Protein AF-A0A3M7PMW6-F1 (afdb_monomer)

Nearest PDB structures (foldseek):
  3t7u-assembly1_A  TM=6.279E-01  e=1.276E-02  Homo sapiens
  5fg0-assembly2_B  TM=4.486E-01  e=5.174E-02  Saccharomyces cerevisiae S288C
  7vpw-assembly1_A  TM=4.959E-01  e=1.922E-01  Homo sapiens
  5ijn-assembly1_D  TM=3.684E-01  e=1.106E+00  Homo sapiens
  5a7d-assembly2_E  TM=2.522E-01  e=1.954E+00  Drosophila melanogaster

Mean predicted aligned error: 9.67 Å

Sequence (250 aa):
INDLWNQATRFLIFASDQSKDKEILFNVLICLLNNVCAFKSKQLETNIQKIVDNITKGSQCQNQKVLSLVSNVIQNMDSKEMIVDLFKKNFVENLIKNVKTKTAMNQSVKILALFTQNNSKNFRKMIIQIDKNLEFLYQIFKDVSQTPDQPNTGNKILNLKKLNEVAISNAVLCMSNCVESDDKLAERLLKTDIIMDLLYLTRDGYNIDLQKNCGILIAKLAKKDQRHLLRLRELNGVEILYAALKNTNI

Organism: Brachionus plicatilis (NCBI:txid10195)

pLDDT: mean 77.19, std 16.79, range [40.09, 97.75]

Radius of gyration: 20.09 Å; Cα contacts (8 Å, |Δi|>4): 256; chains: 1; bounding box: 38×36×61 Å

InterPro domains:
  IPR011989 Armadillo-like helical [G3DSA:1.25.10.10] (7-250)
  IPR016024 Armadillo-type fold [SSF48371] (19-249)
  IPR043195 Tetratricopeptide repeat protein 12 [PTHR46540] (4-245)

Solvent-accessible surface area (backbone atoms only — not comparable to full-atom values): 13647 Å² total; per-residue (Å²): 109,72,64,60,53,52,51,53,48,53,52,48,53,54,43,67,78,68,47,91,63,61,63,63,54,48,55,55,54,45,62,45,50,64,59,44,59,79,53,98,42,74,71,53,54,57,49,50,34,54,50,43,53,54,42,53,54,64,75,53,68,53,36,53,68,56,38,49,52,51,40,52,42,62,74,64,45,84,58,63,67,59,54,54,73,50,55,49,70,70,45,56,53,48,34,52,47,24,40,69,69,62,40,42,22,53,39,31,34,43,40,51,20,58,53,28,71,56,77,32,57,66,56,30,49,51,51,39,69,78,35,71,74,42,56,70,45,51,55,66,42,45,66,62,49,71,52,77,88,70,94,80,63,83,75,72,50,59,60,57,48,52,61,46,44,57,28,32,28,24,26,40,43,26,49,39,40,33,48,76,71,35,73,65,40,38,61,59,48,65,84,50,64,56,68,62,38,38,55,55,51,30,42,91,92,53,58,65,67,34,24,51,32,32,53,51,29,52,53,50,34,27,72,63,30,61,67,49,43,51,53,32,54,77,66,53,37,62,60,51,49,49,60,39,47,69,76,57,80,121

Secondary structure (DSSP, 8-state):
-HHHHHHHHHHHHHHHHH-S-HHHHHHHHHHHHHHHTTS--HHHHHHHHHHHHHHHSSGGGG-HHHHHHHHHHHHH-S-HHHHHHHS-HHHHHHHHHHHHTTSSHHHHHHHHHHHHHS--HHHHHHHHHH-TT-HHHHHHHHHHHTS---S--TTHHHHHHHHHHHHHHHHHHHHHHHHTT-HHHHHHGGGS-HHHHHHHHTSTTS-HHHHHHHHHHHHHHHHH-HHHHHHHHHTTHHHHHHHHHHTT--

Foldseek 3Di:
DVVVLVVLLVVLLVCLVPPPCNVVSLVSVLVSLLVCLVPPDPSNLVSLLSVLVSCLPDDNLLDLVSLVSVLVSLVNRPDLVSVDVSADLSSLVSLLVCLVVVRSVQSSLSSLLSNLVRPPLVSLVSNCVSPVQLVSLLVLQVVVLPDPDDPDDPDPVPVVCVSSQSSNLSSLSSLLSSLVNDLCNLVSCVVDPLLSSLLSCLDPPHDLSSNVSSVSSLVSSCVSDVVSVVSCVVVVVVVSNCVSVVVNPD

Structure (mmCIF, N/CA/C/O backbone):
data_AF-A0A3M7PMW6-F1
#
_entry.id   AF-A0A3M7PMW6-F1
#
loop_
_atom_site.group_PDB
_atom_site.id
_atom_site.type_symbol
_atom_site.label_atom_id
_atom_site.label_alt_id
_atom_site.label_comp_id
_atom_site.label_asym_id
_atom_site.label_entity_id
_atom_site.label_seq_id
_atom_site.pdbx_PDB_ins_code
_atom_site.Cartn_x
_atom_site.Cartn_y
_atom_site.Cartn_z
_atom_site.occupancy
_atom_site.B_iso_or_equiv
_atom_site.auth_seq_id
_atom_site.auth_comp_id
_atom_site.auth_asym_id
_atom_site.auth_atom_id
_atom_site.pdbx_PDB_model_num
ATOM 1 N N . ILE A 1 1 ? -3.376 -2.752 39.482 1.00 55.62 1 ILE A N 1
ATOM 2 C CA . ILE A 1 1 ? -2.917 -2.342 38.126 1.00 55.62 1 ILE A CA 1
ATOM 3 C C . ILE A 1 1 ? -4.111 -2.084 37.205 1.00 55.62 1 ILE A C 1
ATOM 5 O O . ILE A 1 1 ? -4.296 -0.933 36.842 1.00 55.62 1 ILE A O 1
ATOM 9 N N . ASN A 1 2 ? -4.973 -3.067 36.904 1.00 52.75 2 ASN A N 1
ATOM 10 C CA . ASN A 1 2 ? -6.151 -2.865 36.033 1.00 52.75 2 ASN A CA 1
ATOM 11 C C . ASN A 1 2 ? -7.073 -1.696 36.444 1.00 52.75 2 ASN A C 1
ATOM 13 O O . ASN A 1 2 ? -7.542 -0.970 35.574 1.00 52.75 2 ASN A O 1
ATOM 17 N N . ASP A 1 3 ? -7.279 -1.448 37.740 1.00 56.34 3 ASP A N 1
ATOM 18 C CA . ASP A 1 3 ? -8.117 -0.325 38.193 1.00 56.34 3 ASP A CA 1
ATOM 19 C C . ASP A 1 3 ? -7.496 1.056 37.966 1.00 56.34 3 ASP A C 1
ATOM 21 O O . ASP A 1 3 ? -8.199 1.978 37.561 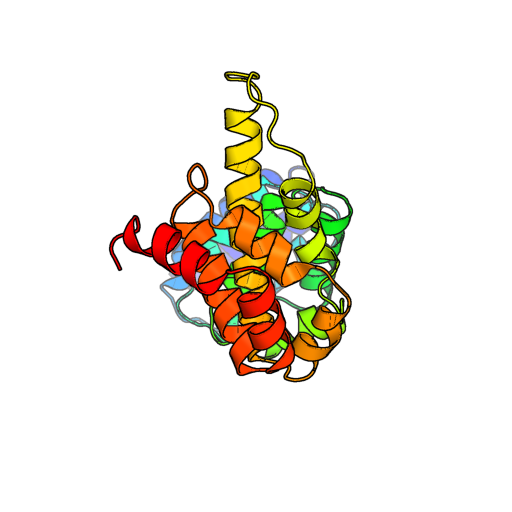1.00 56.34 3 ASP A O 1
ATOM 25 N N . LEU A 1 4 ? -6.178 1.191 38.133 1.00 55.84 4 LEU A N 1
ATOM 26 C CA . LEU A 1 4 ? -5.441 2.419 37.804 1.00 55.84 4 LEU A CA 1
ATOM 27 C C . LEU A 1 4 ? -5.529 2.721 36.303 1.00 55.84 4 LEU A C 1
ATOM 29 O O . LEU A 1 4 ? -5.781 3.856 35.909 1.00 55.84 4 LEU A O 1
ATOM 33 N N . TRP A 1 5 ? -5.415 1.687 35.466 1.00 56.84 5 TRP A N 1
ATOM 34 C CA . TRP A 1 5 ? -5.603 1.792 34.017 1.00 56.84 5 TRP A CA 1
ATOM 35 C C . TRP A 1 5 ? -7.035 2.179 33.640 1.00 56.84 5 TRP A C 1
ATOM 37 O O . TRP A 1 5 ? -7.247 3.047 32.791 1.00 56.84 5 TRP A O 1
ATOM 47 N N . ASN A 1 6 ? -8.033 1.595 34.303 1.00 57.03 6 ASN A N 1
ATOM 48 C CA . ASN A 1 6 ? -9.436 1.937 34.088 1.00 57.03 6 ASN A CA 1
ATOM 49 C C . ASN A 1 6 ? -9.750 3.382 34.498 1.00 57.03 6 ASN A C 1
ATOM 51 O O . ASN A 1 6 ? -10.467 4.075 33.774 1.00 57.03 6 ASN A O 1
ATOM 55 N N . GLN A 1 7 ? -9.199 3.856 35.617 1.00 59.41 7 GLN A N 1
ATOM 56 C CA . GLN A 1 7 ? -9.358 5.240 36.070 1.00 59.41 7 GLN A CA 1
ATOM 57 C C . GLN A 1 7 ? -8.656 6.227 35.134 1.00 59.41 7 GLN A C 1
ATOM 59 O O . GLN A 1 7 ? -9.283 7.195 34.704 1.00 59.41 7 GLN A O 1
ATOM 64 N N . ALA A 1 8 ? -7.413 5.940 34.732 1.00 58.31 8 ALA A N 1
ATOM 65 C CA . ALA A 1 8 ? -6.679 6.748 33.761 1.00 58.31 8 ALA A CA 1
ATOM 66 C C . ALA A 1 8 ? -7.426 6.834 32.422 1.00 58.31 8 ALA A C 1
ATOM 68 O O . ALA A 1 8 ? -7.563 7.911 31.848 1.00 58.31 8 ALA A O 1
ATOM 69 N N . THR A 1 9 ? -8.001 5.722 31.954 1.00 56.41 9 THR A N 1
ATOM 70 C CA . THR A 1 9 ? -8.755 5.741 30.697 1.00 56.41 9 THR A CA 1
ATOM 71 C C . THR A 1 9 ? -10.071 6.515 30.813 1.00 56.41 9 THR A C 1
ATOM 73 O O . THR A 1 9 ? -10.415 7.278 29.913 1.00 56.41 9 THR A O 1
ATOM 76 N N . ARG A 1 10 ? -10.817 6.365 31.917 1.00 60.94 10 ARG A N 1
ATOM 77 C CA . ARG A 1 10 ? -12.048 7.145 32.149 1.00 60.94 10 ARG A CA 1
ATOM 78 C C . ARG A 1 10 ? -11.758 8.643 32.212 1.00 60.94 10 ARG A C 1
ATOM 80 O O . ARG A 1 10 ? -12.496 9.419 31.612 1.00 60.94 10 ARG A O 1
ATOM 87 N N . PHE A 1 11 ? -10.667 9.024 32.875 1.00 61.62 11 PHE A N 1
ATOM 88 C CA . PHE A 1 11 ? -10.199 10.405 32.921 1.00 61.62 11 PHE A CA 1
ATOM 89 C C . PHE A 1 11 ? -9.861 10.938 31.524 1.00 61.62 11 PHE A C 1
ATOM 91 O O . PHE A 1 11 ? -10.241 12.053 31.190 1.00 61.62 11 PHE A O 1
ATOM 98 N N . LEU A 1 12 ? -9.225 10.130 30.673 1.00 58.12 12 LEU A N 1
ATOM 99 C CA . LEU A 1 12 ? -8.894 10.529 29.304 1.00 58.12 12 LEU A CA 1
ATOM 100 C C . LEU A 1 12 ? -10.095 10.620 28.374 1.00 58.12 12 LEU A C 1
ATOM 102 O O . LEU A 1 12 ? -10.124 11.518 27.544 1.00 58.12 12 LEU A O 1
ATOM 106 N N . ILE A 1 13 ? -11.083 9.731 28.502 1.00 57.62 13 ILE A N 1
ATOM 107 C CA . ILE A 1 13 ? -12.339 9.841 27.745 1.00 57.62 13 ILE A CA 1
ATOM 108 C C . ILE A 1 13 ? -13.031 11.152 28.126 1.00 57.62 13 ILE A C 1
ATOM 110 O O . ILE A 1 13 ? -13.313 11.972 27.255 1.00 57.62 13 ILE A O 1
ATOM 114 N N . PHE A 1 14 ? -13.191 11.390 29.430 1.00 59.59 14 PHE A N 1
ATOM 115 C CA . PHE A 1 14 ? -13.771 12.623 29.954 1.00 59.59 14 PHE A CA 1
ATOM 116 C C . PHE A 1 14 ? -13.010 13.867 29.478 1.00 59.59 14 PHE A C 1
ATOM 118 O O . PHE A 1 14 ? -13.605 14.813 28.971 1.00 59.59 14 PHE A O 1
ATOM 125 N N . ALA A 1 15 ? -11.683 13.853 29.567 1.00 57.50 15 ALA A N 1
ATOM 126 C CA . ALA A 1 15 ? -10.869 14.969 29.122 1.00 57.50 15 ALA A CA 1
ATOM 127 C C . ALA A 1 15 ? -10.871 15.113 27.585 1.00 57.50 15 ALA A C 1
ATOM 129 O O . ALA A 1 15 ? -10.832 16.239 27.100 1.00 57.50 15 ALA A O 1
ATOM 130 N N . SER A 1 16 ? -11.010 14.034 26.802 1.00 54.00 16 SER A N 1
ATOM 131 C CA . SER A 1 16 ? -11.149 14.105 25.335 1.00 54.00 16 SER A CA 1
ATOM 132 C C . SER A 1 16 ? -12.444 14.784 24.891 1.00 54.00 16 SER A C 1
ATOM 134 O O . SER A 1 16 ? -12.442 15.482 23.876 1.00 54.00 16 SER A O 1
ATOM 136 N N . ASP A 1 17 ? -13.506 14.637 25.685 1.00 57.66 17 ASP A N 1
ATOM 137 C CA . ASP A 1 17 ? -14.804 15.264 25.437 1.00 57.66 17 ASP A CA 1
ATOM 138 C C . ASP A 1 17 ? -14.839 16.737 25.896 1.00 57.66 17 ASP A C 1
ATOM 140 O O . ASP A 1 17 ? -15.610 17.527 25.356 1.00 57.66 17 ASP A O 1
ATOM 144 N N . GLN A 1 18 ? -13.996 17.129 26.865 1.00 57.72 18 GLN A N 1
ATOM 145 C CA . GLN A 1 18 ? -14.049 18.443 27.535 1.00 57.72 18 GLN A CA 1
ATOM 146 C C . GLN A 1 18 ? -12.878 19.393 27.209 1.00 57.72 18 GLN A C 1
ATOM 148 O O . GLN A 1 18 ? -12.993 20.608 27.376 1.00 57.72 18 GLN A O 1
ATOM 153 N N . SER A 1 19 ? -11.727 18.880 26.768 1.00 52.94 19 SER A N 1
ATOM 154 C CA . SER A 1 19 ? -10.505 19.680 26.612 1.00 52.94 19 SER A CA 1
ATOM 155 C C . SER A 1 19 ? -10.436 20.423 25.277 1.00 52.94 19 SER A C 1
ATOM 157 O O . SER A 1 19 ? -10.633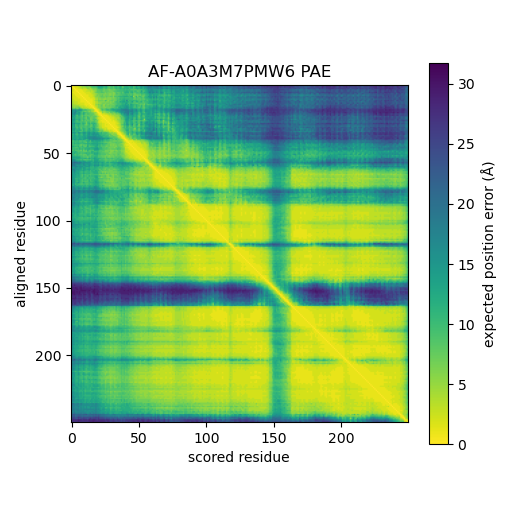 19.849 24.201 1.00 52.94 19 SER A O 1
ATOM 159 N N . LYS A 1 20 ? -10.036 21.701 25.340 1.00 53.94 20 LYS A N 1
ATOM 160 C CA . LYS A 1 20 ? -9.590 22.476 24.169 1.00 53.94 20 LYS A CA 1
ATOM 161 C C . LYS A 1 20 ? -8.205 22.037 23.679 1.00 53.94 20 LYS A C 1
ATOM 163 O O . LYS A 1 20 ? -7.904 22.193 22.498 1.00 53.94 20 LYS A O 1
ATOM 168 N N . ASP A 1 21 ? -7.400 21.449 24.562 1.00 56.62 21 ASP A N 1
ATOM 169 C CA . ASP A 1 21 ? -6.007 21.080 24.325 1.00 56.62 21 ASP A CA 1
ATOM 170 C C . ASP A 1 21 ? -5.883 19.568 24.074 1.00 56.62 21 ASP A C 1
ATOM 172 O O . ASP A 1 21 ? -5.567 18.750 24.946 1.00 56.62 21 ASP A O 1
ATOM 176 N N . LYS A 1 22 ? -6.256 19.175 22.853 1.00 59.72 22 LYS A N 1
ATOM 177 C CA . LYS A 1 22 ? -6.380 17.768 22.433 1.00 59.72 22 LYS A CA 1
ATOM 178 C C . LYS A 1 22 ? -5.029 17.051 22.305 1.00 59.72 22 LYS A C 1
ATOM 180 O O . LYS A 1 22 ? -5.001 15.824 22.283 1.00 59.72 22 LYS A O 1
ATOM 185 N N . GLU A 1 23 ? -3.919 17.791 22.265 1.00 57.16 23 GLU A N 1
ATOM 186 C CA . GLU A 1 23 ? -2.554 17.264 22.115 1.00 57.16 23 GLU A CA 1
ATOM 187 C C . GLU A 1 23 ? -2.017 16.617 23.406 1.00 57.16 23 GLU A C 1
ATOM 189 O O . GLU A 1 23 ? -1.417 15.543 23.360 1.00 57.16 23 GLU A O 1
ATOM 194 N N . ILE A 1 24 ? -2.296 17.209 24.574 1.00 57.25 24 ILE A N 1
ATOM 195 C CA . ILE A 1 24 ? -1.875 16.673 25.884 1.00 57.25 24 ILE A CA 1
ATOM 196 C C . ILE A 1 24 ? -2.574 15.343 26.167 1.00 57.25 24 ILE A C 1
ATOM 198 O O . ILE A 1 24 ? -1.945 14.361 26.565 1.00 57.25 24 ILE A O 1
ATOM 202 N N . LEU A 1 25 ? -3.875 15.295 25.886 1.00 54.47 25 LEU A N 1
ATOM 203 C CA . LEU A 1 25 ? -4.677 14.080 25.967 1.00 54.47 25 LEU A CA 1
ATOM 204 C C . LEU A 1 25 ? -4.119 12.977 25.091 1.00 54.47 25 LEU A C 1
ATOM 206 O O . LEU A 1 25 ? -4.002 11.848 25.550 1.00 54.47 25 LEU A O 1
ATOM 210 N N . PHE A 1 26 ? -3.699 13.327 23.880 1.00 56.75 26 PHE A N 1
ATOM 211 C CA . PHE A 1 26 ? -3.067 12.416 22.940 1.00 56.75 26 PHE A CA 1
ATOM 212 C C . PHE A 1 26 ? -1.786 11.779 23.478 1.00 56.75 26 PHE A C 1
ATOM 214 O O . PHE A 1 26 ? -1.604 10.566 23.387 1.00 56.75 26 PHE A O 1
ATOM 221 N N . ASN A 1 27 ? -0.907 12.575 24.080 1.00 58.31 27 ASN A N 1
ATOM 222 C CA . ASN A 1 27 ? 0.362 12.071 24.600 1.00 58.31 27 ASN A CA 1
ATOM 223 C C . ASN A 1 27 ? 0.153 11.100 25.771 1.00 58.31 27 ASN A C 1
ATOM 225 O O . ASN A 1 27 ? 0.767 10.033 25.808 1.00 58.31 27 ASN A O 1
ATOM 229 N N . VAL A 1 28 ? -0.765 11.418 26.689 1.00 58.12 28 VAL A N 1
ATOM 230 C CA . VAL A 1 28 ? -1.062 10.554 27.845 1.00 58.12 28 VAL A CA 1
ATOM 231 C C . VAL A 1 28 ? -1.719 9.247 27.395 1.00 58.12 28 VAL A C 1
ATOM 233 O O . VAL A 1 28 ? -1.322 8.167 27.821 1.00 58.12 28 VAL A O 1
ATOM 236 N N . LEU A 1 29 ? -2.664 9.326 26.465 1.00 58.28 29 LEU A N 1
ATOM 237 C CA . LEU A 1 29 ? -3.339 8.191 25.846 1.00 58.28 29 LEU A CA 1
ATOM 238 C C . LEU A 1 29 ? -2.398 7.196 25.160 1.00 58.28 29 LEU A C 1
ATOM 240 O O . LEU A 1 29 ? -2.614 5.990 25.220 1.00 58.28 29 LEU A O 1
ATOM 244 N N . ILE A 1 30 ? -1.355 7.696 24.499 1.00 55.28 30 ILE A N 1
ATOM 245 C CA . ILE A 1 30 ? -0.375 6.860 23.806 1.00 55.28 30 ILE A CA 1
ATOM 246 C C . ILE A 1 30 ? 0.652 6.260 24.759 1.00 55.28 30 ILE A C 1
ATOM 248 O O . ILE A 1 30 ? 1.002 5.091 24.596 1.00 55.28 30 ILE A O 1
ATOM 252 N N . CYS A 1 31 ? 1.073 6.989 25.797 1.00 59.12 31 CYS A N 1
ATOM 253 C CA . CYS A 1 31 ? 1.822 6.387 26.904 1.00 59.12 31 CYS A CA 1
ATOM 254 C C . CYS A 1 31 ? 1.035 5.239 27.535 1.00 59.12 31 CYS A C 1
ATOM 256 O O . CYS A 1 31 ? 1.608 4.220 27.922 1.00 59.12 31 CYS A O 1
ATOM 258 N N . LEU A 1 32 ? -0.288 5.385 27.596 1.00 58.16 32 LEU A N 1
ATOM 259 C CA . LEU A 1 32 ? -1.151 4.309 28.020 1.00 58.16 32 LEU A CA 1
ATOM 260 C C . LEU A 1 32 ? -1.157 3.162 26.988 1.00 58.16 32 LEU A C 1
ATOM 262 O O . LEU A 1 32 ? -0.777 2.050 27.334 1.00 58.16 32 LEU A O 1
ATOM 266 N N . LEU A 1 33 ? -1.459 3.421 25.713 1.00 54.84 33 LEU A N 1
ATOM 267 C CA . LEU A 1 33 ? -1.501 2.405 24.644 1.00 54.84 33 LEU A CA 1
ATOM 268 C C . LEU A 1 33 ? -0.210 1.578 24.491 1.00 54.84 33 LEU A C 1
ATOM 270 O O . LEU A 1 33 ? -0.292 0.364 24.308 1.00 54.84 33 LEU A O 1
ATOM 274 N N . ASN A 1 34 ? 0.968 2.198 24.619 1.00 54.28 34 ASN A N 1
ATOM 275 C CA . ASN A 1 34 ? 2.258 1.498 24.561 1.00 54.28 34 ASN A CA 1
ATOM 276 C C . ASN A 1 34 ? 2.453 0.504 25.719 1.00 54.28 34 ASN A C 1
ATOM 278 O O . ASN A 1 34 ? 3.068 -0.539 25.536 1.00 54.28 34 ASN A O 1
ATOM 282 N N . ASN A 1 35 ? 1.909 0.802 26.898 1.00 55.16 35 ASN A N 1
ATOM 283 C CA . ASN A 1 35 ? 2.011 -0.056 28.084 1.00 55.16 35 ASN A CA 1
ATOM 284 C C . ASN A 1 35 ? 0.878 -1.094 28.161 1.00 55.16 35 ASN A C 1
ATOM 286 O O . ASN A 1 35 ? 1.029 -2.155 28.759 1.00 55.16 35 ASN A O 1
ATOM 290 N N . VAL A 1 36 ? -0.257 -0.801 27.528 1.00 52.00 36 VAL A N 1
ATOM 291 C CA . VAL A 1 36 ? -1.429 -1.674 27.421 1.00 52.00 36 VAL A CA 1
ATOM 292 C C . VAL A 1 36 ? -1.182 -2.895 26.538 1.00 52.00 36 VAL A C 1
ATOM 294 O O . VAL A 1 36 ? -1.725 -3.956 26.830 1.00 52.00 36 VAL A O 1
ATOM 297 N N . CYS A 1 37 ? -0.349 -2.784 25.499 1.00 50.66 37 CYS A N 1
ATOM 298 C CA . CYS A 1 37 ? -0.048 -3.910 24.603 1.00 50.66 37 CYS A CA 1
ATOM 299 C C . CYS A 1 37 ? 0.559 -5.118 25.347 1.00 50.66 37 CYS A C 1
ATOM 301 O O . CYS A 1 37 ? 0.391 -6.249 24.905 1.00 50.66 37 CYS A O 1
ATOM 303 N N . ALA A 1 38 ? 1.158 -4.900 26.524 1.00 52.34 38 ALA A N 1
ATOM 304 C CA . ALA A 1 38 ? 1.657 -5.961 27.395 1.00 52.34 38 ALA A CA 1
ATOM 305 C C . ALA A 1 38 ? 0.556 -6.702 28.192 1.00 52.34 38 ALA A C 1
ATOM 307 O O . ALA A 1 38 ? 0.798 -7.797 28.699 1.00 52.34 38 ALA A O 1
ATOM 308 N N . PHE A 1 39 ? -0.656 -6.144 28.317 1.00 52.88 39 PHE A N 1
ATOM 309 C CA . PHE A 1 39 ? -1.718 -6.656 29.191 1.00 52.88 39 PHE A CA 1
ATOM 310 C C . PHE A 1 39 ? -3.012 -6.936 28.405 1.00 52.88 39 PHE A C 1
ATOM 312 O O . PHE A 1 39 ? -3.827 -6.048 28.163 1.00 52.88 39 PHE A O 1
ATOM 319 N N . LYS A 1 40 ? -3.237 -8.205 28.039 1.00 55.66 40 LYS A N 1
ATOM 320 C CA . LYS A 1 40 ? -4.453 -8.697 27.357 1.00 55.66 40 LYS A CA 1
ATOM 321 C C . LYS A 1 40 ? -5.712 -8.547 28.236 1.00 55.66 40 LYS A C 1
ATOM 323 O O . LYS A 1 40 ? -6.092 -9.480 28.940 1.00 55.66 40 LYS A O 1
ATOM 328 N N . SER A 1 41 ? -6.364 -7.382 28.221 1.00 62.25 41 SER A N 1
ATOM 329 C CA . SER A 1 41 ? -7.568 -7.088 29.021 1.00 62.25 41 SER A CA 1
ATOM 330 C C . SER A 1 41 ? -8.714 -6.547 28.163 1.00 62.25 41 SER A C 1
ATOM 332 O O . SER A 1 41 ? -8.615 -5.460 27.610 1.00 62.25 41 SER A O 1
ATOM 334 N N . LYS A 1 42 ? -9.859 -7.242 28.129 1.00 63.41 42 LYS A N 1
ATOM 335 C CA . LYS A 1 42 ? -11.048 -6.876 27.324 1.00 63.41 42 LYS A CA 1
ATOM 336 C C . LYS A 1 42 ? -11.628 -5.487 27.644 1.00 63.41 42 LYS A C 1
ATOM 338 O O . LYS A 1 42 ? -12.120 -4.769 26.770 1.00 63.41 42 LYS A O 1
ATOM 343 N N . GLN A 1 43 ? -11.549 -5.076 28.911 1.00 61.94 43 GLN A N 1
ATOM 344 C CA . GLN A 1 43 ? -11.960 -3.738 29.352 1.00 61.94 43 GLN A CA 1
ATOM 345 C C . GLN A 1 43 ? -11.073 -2.649 28.731 1.00 61.94 43 GLN A C 1
ATOM 347 O O . GLN A 1 43 ? -11.543 -1.566 28.385 1.00 61.94 43 GLN A O 1
ATOM 352 N N . LEU A 1 44 ? -9.790 -2.962 28.576 1.00 60.41 44 LEU A N 1
ATOM 353 C CA . LEU A 1 44 ? -8.776 -2.093 28.010 1.00 60.41 44 LEU A CA 1
ATOM 354 C C . LEU A 1 44 ? -8.975 -1.952 26.498 1.00 60.41 44 LEU A C 1
ATOM 356 O O . LEU A 1 44 ? -8.961 -0.836 26.002 1.00 60.41 44 LEU A O 1
ATOM 360 N N . GLU A 1 45 ? -9.304 -3.035 25.790 1.00 63.56 45 GLU A N 1
ATOM 361 C CA . GLU A 1 45 ? -9.684 -2.992 24.366 1.00 63.56 45 GLU A CA 1
ATOM 362 C C . GLU A 1 45 ? -10.886 -2.066 24.128 1.00 63.56 45 GLU A C 1
ATOM 364 O O . GLU A 1 45 ? -10.849 -1.188 23.270 1.00 63.56 45 GLU A O 1
ATOM 369 N N . THR A 1 46 ? -11.931 -2.196 24.953 1.00 66.19 46 THR A N 1
ATOM 370 C CA . THR A 1 46 ? -13.146 -1.360 24.871 1.00 66.19 46 THR A CA 1
ATOM 371 C C . THR A 1 46 ? -12.830 0.123 25.087 1.00 66.19 46 THR A C 1
ATOM 373 O O . THR A 1 46 ? -13.395 1.015 24.453 1.00 66.19 46 THR A O 1
ATOM 376 N N . ASN A 1 47 ? -11.913 0.391 26.006 1.00 62.44 47 ASN A N 1
ATOM 377 C CA . ASN A 1 47 ? -11.429 1.719 26.330 1.00 62.44 47 ASN A CA 1
ATOM 378 C C . ASN A 1 47 ? -10.617 2.318 25.166 1.00 62.44 47 ASN A C 1
ATOM 380 O O . ASN A 1 47 ? -10.908 3.435 24.737 1.00 62.44 47 ASN A O 1
ATOM 384 N N . ILE A 1 48 ? -9.685 1.549 24.593 1.00 64.88 48 ILE A N 1
ATOM 385 C CA . ILE A 1 48 ? -8.932 1.917 23.384 1.00 64.88 48 ILE A CA 1
ATOM 386 C C . ILE A 1 48 ? -9.878 2.177 22.210 1.00 64.88 48 ILE A C 1
ATOM 388 O O . ILE A 1 48 ? -9.678 3.136 21.474 1.00 64.88 48 ILE A O 1
ATOM 392 N N . GLN A 1 49 ? -10.941 1.387 22.052 1.00 69.19 49 GLN A N 1
ATOM 393 C CA . GLN A 1 49 ? -11.917 1.595 20.984 1.00 69.19 49 GLN A CA 1
ATOM 394 C C . GLN A 1 49 ? -12.599 2.959 21.082 1.00 69.19 49 GLN A C 1
ATOM 396 O O . GLN A 1 49 ? -12.710 3.651 20.078 1.00 69.19 49 GLN A O 1
ATOM 401 N N . LYS A 1 50 ? -13.050 3.369 22.275 1.00 68.81 50 LYS A N 1
ATOM 402 C CA . LYS A 1 50 ? -13.693 4.685 22.476 1.00 68.81 50 LYS A CA 1
ATOM 403 C C . LYS A 1 50 ? -12.749 5.828 22.143 1.00 68.81 50 LYS A C 1
ATOM 405 O O . LYS A 1 50 ? -13.133 6.830 21.550 1.00 68.81 50 LYS A O 1
ATOM 410 N N . ILE A 1 51 ? -11.497 5.635 22.515 1.00 65.94 51 ILE A N 1
ATOM 411 C CA . ILE A 1 51 ? -10.409 6.552 22.257 1.00 65.94 51 ILE A CA 1
ATOM 412 C C . ILE A 1 51 ? -10.141 6.671 20.752 1.00 65.94 51 ILE A C 1
ATOM 414 O O . ILE A 1 51 ? -10.139 7.776 20.218 1.00 65.94 51 ILE A O 1
ATOM 418 N N . VAL A 1 52 ? -9.967 5.544 20.058 1.00 68.56 52 VAL A N 1
ATOM 419 C CA . VAL A 1 52 ? -9.802 5.506 18.602 1.00 68.56 52 VAL A CA 1
ATOM 420 C C . VAL A 1 52 ? -11.030 6.127 17.941 1.00 68.56 52 VAL A C 1
ATOM 422 O O . VAL A 1 52 ? -10.889 7.008 17.102 1.00 68.56 52 VAL A O 1
ATOM 425 N N . ASP A 1 53 ? -12.244 5.790 18.369 1.00 71.62 53 ASP A N 1
ATOM 426 C CA . ASP A 1 53 ? -13.475 6.397 17.858 1.00 71.62 53 ASP A CA 1
ATOM 427 C C . ASP A 1 53 ? -13.471 7.934 18.032 1.00 71.62 53 ASP A C 1
ATOM 429 O O . ASP A 1 53 ? -13.867 8.644 17.111 1.00 71.62 53 ASP A O 1
ATOM 433 N N . ASN A 1 54 ? -12.966 8.471 19.147 1.00 67.44 54 ASN A N 1
ATOM 434 C CA . ASN A 1 54 ? -12.836 9.920 19.363 1.00 67.44 54 ASN A CA 1
ATOM 435 C C . ASN A 1 54 ? -11.734 10.565 18.504 1.00 67.44 54 ASN A C 1
ATOM 437 O O . ASN A 1 54 ? -11.912 11.677 18.015 1.00 67.44 54 ASN A O 1
ATOM 441 N N . ILE A 1 55 ? -10.618 9.870 18.269 1.00 64.06 55 ILE A N 1
ATOM 442 C CA . ILE A 1 55 ? -9.525 10.334 17.394 1.00 64.06 55 ILE A CA 1
ATOM 443 C C . ILE A 1 55 ? -9.967 10.374 15.931 1.00 64.06 55 ILE A C 1
ATOM 445 O O . ILE A 1 55 ? -9.624 11.281 15.170 1.00 64.06 55 ILE A O 1
ATOM 449 N N . THR A 1 56 ? -10.700 9.343 15.527 1.00 62.91 56 THR A N 1
ATOM 450 C CA . THR A 1 56 ? -11.136 9.146 14.145 1.00 62.91 56 THR A CA 1
ATOM 451 C C . THR A 1 56 ? -12.332 10.023 13.784 1.00 62.91 56 THR A C 1
ATOM 453 O O . THR A 1 56 ? -12.558 10.282 12.601 1.00 62.91 56 THR A O 1
ATOM 456 N N . LYS A 1 57 ? -13.047 10.555 14.785 1.00 65.06 57 LYS A N 1
ATOM 457 C CA . LYS A 1 57 ? -14.079 11.584 14.629 1.00 65.06 57 LYS A CA 1
ATOM 458 C C . LYS A 1 57 ? -13.454 12.988 14.626 1.00 65.06 57 LYS A C 1
ATOM 460 O O . LYS A 1 57 ? -13.020 13.511 15.646 1.00 65.06 57 LYS A O 1
ATOM 465 N N . GLY A 1 58 ? -13.474 13.645 13.466 1.00 62.22 58 GLY A N 1
ATOM 466 C CA . GLY A 1 58 ? -13.135 15.068 13.325 1.00 62.22 58 GLY A CA 1
ATOM 467 C C . GLY A 1 58 ? -11.718 15.353 12.813 1.00 62.22 58 GLY A C 1
ATOM 468 O O . GLY A 1 58 ? -11.086 14.519 12.169 1.00 62.22 58 GLY A O 1
ATOM 469 N N . SER A 1 59 ? -11.220 16.568 13.068 1.00 63.34 59 SER A N 1
ATOM 470 C CA . SER A 1 59 ? -9.965 17.092 12.494 1.00 63.34 59 SER A CA 1
ATOM 471 C C . SER A 1 59 ? -8.684 16.443 13.032 1.00 63.34 59 SER A C 1
ATOM 473 O O . SER A 1 59 ? -7.615 16.635 12.462 1.00 63.34 59 SER A O 1
ATOM 475 N N . GLN A 1 60 ? -8.759 15.644 14.100 1.00 65.62 60 GLN A N 1
ATOM 476 C CA . GLN A 1 60 ? -7.578 15.011 14.705 1.00 65.62 60 GLN A CA 1
ATOM 477 C C . GLN A 1 60 ? -6.937 13.961 13.797 1.00 65.62 60 GLN A C 1
ATOM 479 O O . GLN A 1 60 ? -5.722 13.782 13.836 1.00 65.62 60 GLN A O 1
ATOM 484 N N . CYS A 1 61 ? -7.718 13.345 12.904 1.00 64.75 61 CYS A N 1
ATOM 485 C CA . CYS A 1 61 ? -7.182 12.442 11.891 1.00 64.75 61 CYS A CA 1
ATOM 486 C C . CYS A 1 61 ? -6.229 13.135 10.901 1.00 64.75 61 CYS A C 1
ATOM 488 O O . CYS A 1 61 ? -5.554 12.435 10.162 1.00 64.75 61 CYS A O 1
ATOM 490 N N . GLN A 1 62 ? -6.137 14.470 10.891 1.00 74.69 62 GLN A N 1
ATOM 491 C CA . GLN A 1 62 ? -5.218 15.246 10.048 1.00 74.69 62 GLN A CA 1
ATOM 492 C C . GLN A 1 62 ? -3.947 15.687 10.790 1.00 74.69 62 GLN A C 1
ATOM 494 O O . GLN A 1 62 ? -3.038 16.247 10.178 1.00 74.69 62 GLN A O 1
ATOM 499 N N . ASN A 1 63 ? -3.856 15.458 12.104 1.00 75.25 63 ASN A N 1
ATOM 500 C CA . ASN A 1 63 ? -2.701 15.871 12.892 1.00 75.25 63 ASN A CA 1
ATOM 501 C C . ASN A 1 63 ? -1.548 14.861 12.724 1.00 75.25 63 ASN A C 1
ATOM 503 O O . ASN A 1 63 ? -1.667 13.672 13.015 1.00 75.25 63 ASN A O 1
ATOM 507 N N . GLN A 1 64 ? -0.395 15.336 12.253 1.00 74.75 64 GLN A N 1
ATOM 508 C CA . GLN A 1 64 ? 0.744 14.469 11.953 1.00 74.75 64 GLN A CA 1
ATOM 509 C C . GLN A 1 64 ? 1.358 13.819 13.205 1.00 74.75 64 GLN A C 1
ATOM 511 O O . GLN A 1 64 ? 1.781 12.663 13.137 1.00 74.75 64 GLN A O 1
ATOM 516 N N . LYS A 1 65 ? 1.385 14.521 14.348 1.00 72.56 65 LYS A N 1
ATOM 517 C CA . LYS A 1 65 ? 1.894 13.967 15.617 1.00 72.56 65 LYS A CA 1
ATOM 518 C C . LYS A 1 65 ? 0.988 12.838 16.102 1.00 72.56 65 LYS A C 1
ATOM 520 O O . LYS A 1 65 ? 1.466 11.754 16.416 1.00 72.56 65 LYS A O 1
ATOM 525 N N . VAL A 1 66 ? -0.322 13.075 16.049 1.00 71.94 66 VAL A N 1
ATOM 526 C CA . VAL A 1 66 ? -1.374 12.091 16.343 1.00 71.94 66 VAL A CA 1
ATOM 527 C C . VAL A 1 66 ? -1.175 10.807 15.540 1.00 71.94 66 VAL A C 1
ATOM 529 O O . VAL A 1 66 ? -1.069 9.724 16.115 1.00 71.94 66 VAL A O 1
ATOM 532 N N . LEU A 1 67 ? -1.068 10.918 14.215 1.00 77.38 67 LEU A N 1
ATOM 533 C CA . LEU A 1 67 ? -0.906 9.753 13.346 1.00 77.38 67 LEU A CA 1
ATOM 534 C C . LEU A 1 67 ? 0.439 9.040 13.561 1.00 77.38 67 LEU A C 1
ATOM 536 O O . LEU A 1 67 ? 0.490 7.812 13.538 1.00 77.38 67 LEU A O 1
ATOM 540 N N . SER A 1 68 ? 1.522 9.777 13.830 1.00 76.38 68 SER A N 1
ATOM 541 C CA . SER A 1 68 ? 2.818 9.166 14.159 1.00 76.38 68 SER A CA 1
ATOM 542 C C . SER A 1 68 ? 2.734 8.287 15.405 1.00 76.38 68 SER A C 1
ATOM 544 O O . SER A 1 68 ? 3.326 7.210 15.453 1.00 76.38 68 SER A O 1
ATOM 546 N N . LEU A 1 69 ? 1.994 8.738 16.413 1.00 71.44 69 LEU A N 1
ATOM 547 C CA . LEU A 1 69 ? 1.824 8.003 17.657 1.00 71.44 69 LEU A CA 1
ATOM 548 C C . LEU A 1 69 ? 0.923 6.774 17.461 1.00 71.44 69 LEU A C 1
ATOM 550 O O . LEU A 1 69 ? 1.271 5.689 17.922 1.00 71.44 69 LEU A O 1
ATOM 554 N N . VAL A 1 70 ? -0.166 6.906 16.693 1.00 74.88 70 VAL A N 1
ATOM 555 C CA . VAL A 1 70 ? -1.008 5.768 16.275 1.00 74.88 70 VAL A CA 1
ATOM 556 C C . VAL A 1 70 ? -0.182 4.716 15.530 1.00 74.88 70 VAL A C 1
ATOM 558 O O . VAL A 1 70 ? -0.292 3.528 15.823 1.00 74.88 70 VAL A O 1
ATOM 561 N N . SER A 1 71 ? 0.692 5.138 14.614 1.00 77.94 71 SER A N 1
ATOM 562 C CA . SER A 1 71 ? 1.591 4.231 13.897 1.00 77.94 71 SER A CA 1
ATOM 563 C C . SER A 1 71 ? 2.498 3.433 14.840 1.00 77.94 71 SER A C 1
ATOM 565 O O . SER A 1 71 ? 2.690 2.245 14.597 1.00 77.94 71 SER A O 1
ATOM 567 N N . ASN A 1 72 ? 3.035 4.053 15.894 1.00 74.56 72 ASN A N 1
ATOM 568 C CA . ASN A 1 72 ? 3.887 3.360 16.865 1.00 74.56 72 ASN A CA 1
ATOM 569 C C . ASN A 1 72 ? 3.099 2.315 17.661 1.00 74.56 72 ASN A C 1
ATOM 571 O O . ASN A 1 72 ? 3.576 1.202 17.847 1.00 74.56 72 ASN A O 1
ATOM 575 N N . VAL A 1 73 ? 1.876 2.651 18.077 1.00 72.12 73 VAL A N 1
ATOM 576 C CA . VAL A 1 73 ? 0.990 1.709 18.775 1.00 72.12 73 VAL A CA 1
ATOM 577 C C . VAL A 1 73 ? 0.709 0.489 17.898 1.00 72.12 73 VAL A C 1
ATOM 579 O O . VAL A 1 73 ? 0.905 -0.634 18.343 1.00 72.12 73 VAL A O 1
ATOM 582 N N . ILE A 1 74 ? 0.331 0.699 16.632 1.00 74.50 74 ILE A N 1
ATOM 583 C CA . ILE A 1 74 ? 0.063 -0.393 15.679 1.00 74.50 74 ILE A CA 1
ATOM 584 C C . ILE A 1 74 ? 1.304 -1.268 15.475 1.00 74.50 74 ILE A C 1
ATOM 586 O O . ILE A 1 74 ? 1.190 -2.487 15.410 1.00 74.50 74 ILE A O 1
ATOM 590 N N . GLN A 1 75 ? 2.484 -0.653 15.369 1.00 77.12 75 GLN A N 1
ATOM 591 C CA . GLN A 1 75 ? 3.745 -1.365 15.163 1.00 77.12 75 GLN A CA 1
ATOM 592 C C . GLN A 1 75 ? 4.129 -2.254 16.361 1.00 77.12 75 GLN A C 1
ATOM 594 O O . GLN A 1 75 ? 4.780 -3.274 16.160 1.00 77.12 75 GLN A O 1
ATOM 599 N N . ASN A 1 76 ? 3.705 -1.887 17.575 1.00 71.50 76 ASN A N 1
ATOM 600 C CA . ASN A 1 76 ? 4.008 -2.600 18.820 1.00 71.50 76 A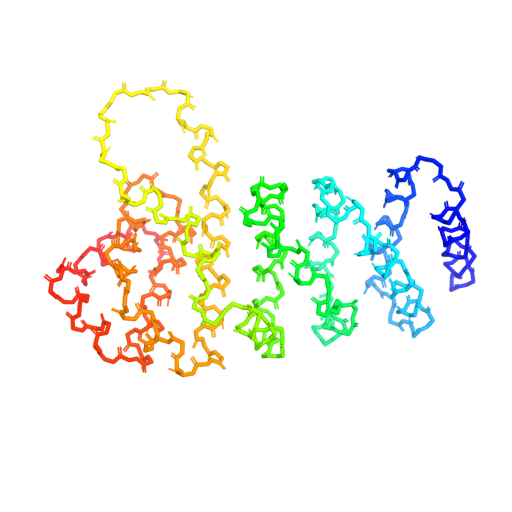SN A CA 1
ATOM 601 C C . ASN A 1 76 ? 2.877 -3.534 19.297 1.00 71.50 76 ASN A C 1
ATOM 603 O O . ASN A 1 76 ? 3.009 -4.173 20.338 1.00 71.50 76 ASN A O 1
ATOM 607 N N . MET A 1 77 ? 1.747 -3.596 18.588 1.00 67.69 77 MET A N 1
ATOM 608 C CA . MET A 1 77 ? 0.627 -4.469 18.948 1.00 67.69 77 MET A CA 1
ATOM 609 C C . MET A 1 77 ? 0.894 -5.918 18.514 1.00 67.69 77 MET A C 1
ATOM 611 O O . MET A 1 77 ? 0.988 -6.210 17.323 1.00 67.69 77 MET A O 1
ATOM 615 N N . ASP A 1 78 ? 0.912 -6.843 19.479 1.00 60.84 78 ASP A N 1
ATOM 616 C CA . ASP A 1 78 ? 1.105 -8.279 19.219 1.00 60.84 78 ASP A CA 1
ATOM 617 C C . ASP A 1 78 ? -0.102 -8.937 18.514 1.00 60.84 78 ASP A C 1
ATOM 619 O O . ASP A 1 78 ? 0.054 -9.889 17.743 1.00 60.84 78 ASP A O 1
ATOM 623 N N . SER A 1 79 ? -1.327 -8.448 18.769 1.00 64.62 79 SER A N 1
ATOM 624 C CA . SER A 1 79 ? -2.570 -9.038 18.243 1.00 64.62 79 SER A CA 1
ATOM 625 C C . SER A 1 79 ? -3.034 -8.376 16.943 1.00 64.62 79 SER A C 1
ATOM 627 O O . SER A 1 79 ? -3.529 -7.248 16.926 1.00 64.62 79 SER A O 1
ATOM 629 N N . LYS A 1 80 ? -2.922 -9.122 15.840 1.00 64.75 80 LYS A N 1
ATOM 630 C CA . LYS A 1 80 ? -3.199 -8.651 14.471 1.00 64.75 80 LYS A CA 1
ATOM 631 C C . LYS A 1 80 ? -4.693 -8.528 14.138 1.00 64.75 80 LYS A C 1
ATOM 633 O O . LYS A 1 80 ? -5.050 -7.733 13.273 1.00 64.75 80 LYS A O 1
ATOM 638 N N . GLU A 1 81 ? -5.558 -9.285 14.812 1.00 62.91 81 GLU A N 1
ATOM 639 C CA . GLU A 1 81 ? -7.022 -9.220 14.645 1.00 62.91 81 GLU A CA 1
ATOM 640 C C . GLU A 1 81 ? -7.616 -8.025 15.395 1.00 62.91 81 GLU A C 1
ATOM 642 O O . GLU A 1 81 ? -8.421 -7.282 14.838 1.00 62.91 81 GLU A O 1
ATOM 647 N N . MET A 1 82 ? -7.108 -7.754 16.601 1.00 61.47 82 MET A N 1
ATOM 648 C CA . MET A 1 82 ? -7.514 -6.615 17.429 1.00 61.47 82 MET A CA 1
ATOM 649 C C . MET A 1 82 ? -7.293 -5.274 16.718 1.00 61.47 82 MET A C 1
ATOM 651 O O . MET A 1 82 ? -8.097 -4.354 16.840 1.00 61.47 82 MET A O 1
ATOM 655 N N . ILE A 1 83 ? -6.234 -5.174 15.915 1.00 65.12 83 ILE A N 1
ATOM 656 C CA . ILE A 1 83 ? -5.964 -4.005 15.078 1.00 65.12 83 ILE A CA 1
ATOM 657 C C . ILE A 1 83 ? -7.126 -3.719 14.102 1.00 65.12 83 ILE A C 1
ATOM 659 O O . ILE A 1 83 ? -7.477 -2.564 13.880 1.00 65.12 83 ILE A O 1
ATOM 663 N N . VAL A 1 84 ? -7.744 -4.747 13.518 1.00 63.81 84 VAL A N 1
ATOM 664 C CA . VAL A 1 84 ? -8.837 -4.565 12.549 1.00 63.81 84 VAL A CA 1
ATOM 665 C C . VAL A 1 84 ? -10.109 -4.092 13.240 1.00 63.81 84 VAL A C 1
ATOM 667 O O . VAL A 1 84 ? -10.768 -3.185 12.736 1.00 63.81 84 VAL A O 1
ATOM 670 N N . ASP A 1 85 ? -10.423 -4.669 14.398 1.00 65.56 85 ASP A N 1
ATOM 671 C CA . ASP A 1 85 ? -11.618 -4.307 15.162 1.00 65.56 85 ASP A CA 1
ATOM 672 C C . ASP A 1 85 ? -11.533 -2.874 15.697 1.00 65.56 85 ASP A C 1
ATOM 674 O O . ASP A 1 85 ? -12.521 -2.135 15.661 1.00 65.56 85 ASP A O 1
ATOM 678 N N . LEU A 1 86 ? -10.326 -2.452 16.096 1.00 65.56 86 LEU A N 1
ATOM 679 C CA . LEU A 1 86 ? -10.059 -1.090 16.547 1.00 65.56 86 LEU A CA 1
ATOM 680 C C . LEU A 1 86 ? -10.295 -0.044 15.455 1.00 65.56 86 LEU A C 1
ATOM 682 O O . LEU A 1 86 ? -10.853 1.025 15.726 1.00 65.56 86 LEU A O 1
ATOM 686 N N . PHE A 1 87 ? -9.898 -0.339 14.217 1.00 72.56 87 PHE A N 1
ATOM 687 C CA . PHE A 1 87 ? -9.874 0.638 13.133 1.00 72.56 87 PHE A CA 1
ATOM 688 C C . PHE A 1 87 ? -10.940 0.360 12.066 1.00 72.56 87 PHE A C 1
ATOM 690 O O . PHE A 1 87 ? -10.767 -0.427 11.137 1.00 72.56 87 PHE A O 1
ATOM 697 N N . LYS A 1 88 ? -12.054 1.091 12.177 1.00 75.00 88 LYS A N 1
ATOM 698 C CA . LYS A 1 88 ? -13.229 0.988 11.297 1.00 75.00 88 LYS A CA 1
ATOM 699 C C . LYS A 1 88 ? -13.024 1.666 9.935 1.00 75.00 88 LYS A C 1
ATOM 701 O O . LYS A 1 88 ? -12.157 2.522 9.762 1.00 75.00 88 LYS A O 1
ATOM 706 N N . LYS A 1 89 ? -13.927 1.371 8.993 1.00 80.94 89 LYS A N 1
ATOM 707 C CA . LYS A 1 89 ? -13.972 1.935 7.629 1.00 80.94 89 LYS A CA 1
ATOM 708 C C . LYS A 1 89 ? -13.785 3.454 7.561 1.00 80.94 89 LYS A C 1
ATOM 710 O O . LYS A 1 89 ? -12.945 3.911 6.794 1.00 80.94 89 LYS A O 1
ATOM 715 N N . ASN A 1 90 ? -14.475 4.223 8.404 1.00 82.06 90 ASN A N 1
ATOM 716 C CA . ASN A 1 90 ? -14.368 5.689 8.401 1.00 82.06 90 ASN A CA 1
ATOM 717 C C . ASN A 1 90 ? -12.941 6.184 8.698 1.00 82.06 90 ASN A C 1
ATOM 719 O O . ASN A 1 90 ? -12.525 7.219 8.185 1.00 82.06 90 ASN A O 1
ATOM 723 N N . PHE A 1 91 ? -12.164 5.450 9.504 1.00 83.06 91 PHE A N 1
ATOM 724 C CA . PHE A 1 91 ? -10.763 5.798 9.726 1.00 83.06 91 PHE A CA 1
ATOM 725 C C . PHE A 1 91 ? -9.942 5.617 8.455 1.00 83.06 91 PHE A C 1
ATOM 727 O O . PHE A 1 91 ? -9.192 6.511 8.078 1.00 83.06 91 PHE A O 1
ATOM 734 N N . VAL A 1 92 ? -10.125 4.486 7.770 1.00 87.25 92 VAL A N 1
ATOM 735 C CA . VAL A 1 92 ? -9.442 4.192 6.503 1.00 87.25 92 VAL A CA 1
ATOM 736 C C . VAL A 1 92 ? -9.797 5.233 5.444 1.00 87.25 92 VAL A C 1
ATOM 738 O O . VAL A 1 92 ? -8.908 5.736 4.764 1.00 87.25 92 VAL A O 1
ATOM 741 N N . GLU A 1 93 ? -11.069 5.623 5.351 1.00 89.75 93 GLU A N 1
ATOM 742 C CA . GLU A 1 93 ? -11.523 6.697 4.460 1.00 89.75 93 GLU A CA 1
ATOM 743 C C . GLU A 1 93 ? -10.839 8.033 4.775 1.00 89.75 93 GLU A C 1
ATOM 745 O O . GLU A 1 93 ? -10.382 8.716 3.857 1.00 89.75 93 GLU A O 1
ATOM 750 N N . ASN A 1 94 ? -10.690 8.379 6.058 1.00 88.00 94 ASN A N 1
ATOM 751 C CA . ASN A 1 94 ? -9.971 9.582 6.478 1.00 88.00 94 ASN A CA 1
ATOM 752 C C . ASN A 1 94 ? -8.477 9.523 6.125 1.00 88.00 94 ASN A C 1
ATOM 754 O O . ASN A 1 94 ? -7.938 10.504 5.615 1.00 88.00 94 ASN A O 1
ATOM 758 N N . LEU A 1 95 ? -7.813 8.378 6.318 1.00 90.31 95 LEU A N 1
ATOM 759 C CA . LEU A 1 95 ? -6.417 8.196 5.901 1.00 90.31 95 LEU A CA 1
ATOM 760 C C . LEU A 1 95 ? -6.266 8.328 4.381 1.00 90.31 95 LEU A C 1
ATOM 762 O O . LEU A 1 95 ? -5.357 9.003 3.909 1.00 90.31 95 LEU A O 1
ATOM 766 N N . ILE A 1 96 ? -7.170 7.734 3.600 1.00 92.94 96 ILE A N 1
ATOM 767 C CA . ILE A 1 96 ? -7.156 7.855 2.136 1.00 92.94 96 ILE A CA 1
ATOM 768 C C . ILE A 1 96 ? -7.398 9.309 1.717 1.00 92.94 96 ILE A C 1
ATOM 770 O O . ILE A 1 96 ? -6.707 9.817 0.833 1.00 92.94 96 ILE A O 1
ATOM 774 N N . LYS A 1 97 ? -8.335 10.009 2.368 1.00 92.25 97 LYS A N 1
ATOM 775 C CA . LYS A 1 97 ? -8.592 11.434 2.130 1.00 92.25 97 LYS A CA 1
ATOM 776 C C . LYS A 1 97 ? -7.345 12.275 2.394 1.00 92.25 97 LYS A C 1
ATOM 778 O O . LYS A 1 97 ? -6.979 13.069 1.538 1.00 92.25 97 LYS A O 1
ATOM 783 N N . ASN A 1 98 ? -6.675 12.053 3.521 1.00 90.88 98 ASN A N 1
ATOM 784 C CA . ASN A 1 98 ? -5.418 12.708 3.877 1.00 90.88 98 ASN A CA 1
ATOM 785 C C . ASN A 1 98 ? -4.332 12.524 2.815 1.00 90.88 98 ASN A C 1
ATOM 787 O O . ASN A 1 98 ? -3.639 13.477 2.462 1.00 90.88 98 ASN A O 1
ATOM 791 N N . VAL A 1 99 ? -4.202 11.308 2.276 1.00 92.31 99 VAL A N 1
ATOM 792 C CA . VAL A 1 99 ? -3.269 11.039 1.177 1.00 92.31 99 VAL A CA 1
ATOM 793 C C . VAL A 1 99 ? -3.652 11.841 -0.064 1.00 92.31 99 VAL A C 1
ATOM 795 O O . VAL A 1 99 ? -2.814 12.559 -0.605 1.00 92.31 99 VAL A O 1
ATOM 798 N N . LYS A 1 100 ? -4.928 11.801 -0.466 1.00 91.00 100 LYS A N 1
ATOM 799 C CA . LYS A 1 100 ? -5.436 12.539 -1.635 1.00 91.00 100 LYS A CA 1
ATOM 800 C C . LYS A 1 100 ? -5.260 14.056 -1.503 1.00 91.00 100 LYS A C 1
ATOM 802 O O . LYS A 1 100 ? -4.933 14.713 -2.484 1.00 91.00 100 LYS A O 1
ATOM 807 N N . THR A 1 101 ? -5.437 14.617 -0.305 1.00 90.12 101 THR A N 1
ATOM 808 C CA . THR A 1 101 ? -5.270 16.059 -0.039 1.00 90.12 101 THR A CA 1
ATOM 809 C C . THR A 1 101 ? -3.846 16.447 0.362 1.00 90.12 101 THR A C 1
ATOM 811 O O . THR A 1 101 ? -3.610 17.596 0.733 1.00 90.12 101 THR A O 1
ATOM 814 N N . LYS A 1 102 ? -2.896 15.501 0.337 1.00 87.75 102 LYS A N 1
ATOM 815 C CA . LYS A 1 102 ? -1.510 15.667 0.811 1.00 87.75 102 LYS A CA 1
ATOM 816 C C . LYS A 1 102 ? -1.402 16.160 2.272 1.00 87.75 102 LYS A C 1
ATOM 818 O O . LYS A 1 102 ? -0.349 16.621 2.706 1.00 87.75 102 LYS A O 1
ATOM 823 N N . THR A 1 103 ? -2.466 16.032 3.068 1.00 86.94 103 THR A N 1
ATOM 824 C CA . THR A 1 103 ? -2.526 16.442 4.482 1.00 86.94 103 THR A CA 1
ATOM 825 C C . THR A 1 103 ? -2.057 15.294 5.367 1.00 86.94 103 THR A C 1
ATOM 827 O O . THR A 1 103 ? -2.673 14.239 5.359 1.00 86.94 103 THR A O 1
ATOM 830 N N . ALA A 1 104 ? -0.965 15.457 6.122 1.00 85.25 104 ALA A N 1
ATOM 831 C CA . ALA A 1 104 ? -0.371 14.372 6.924 1.00 85.25 104 ALA A CA 1
ATOM 832 C C . ALA A 1 104 ? -0.192 13.046 6.140 1.00 85.25 104 ALA A C 1
ATOM 834 O O . ALA A 1 104 ? -0.309 11.945 6.692 1.00 85.25 104 ALA A O 1
ATOM 835 N N . MET A 1 105 ? 0.099 13.165 4.838 1.00 90.12 105 MET A N 1
ATOM 836 C CA . MET A 1 105 ? 0.176 12.056 3.886 1.00 90.12 105 MET A CA 1
ATOM 837 C C . MET A 1 105 ? 1.147 10.977 4.360 1.00 90.12 105 MET A C 1
ATOM 839 O O . MET A 1 105 ? 0.756 9.824 4.479 1.00 90.12 105 MET A O 1
ATOM 843 N N . ASN A 1 106 ? 2.379 11.346 4.716 1.00 89.44 106 ASN A N 1
ATOM 844 C CA . ASN A 1 106 ? 3.426 10.378 5.053 1.00 89.44 106 ASN A CA 1
ATOM 845 C C . ASN A 1 106 ? 3.024 9.462 6.215 1.00 89.44 106 ASN A C 1
ATOM 847 O O . ASN A 1 106 ? 3.237 8.254 6.153 1.00 89.44 106 ASN A O 1
ATOM 851 N N . GLN A 1 107 ? 2.395 10.022 7.252 1.00 87.19 107 GLN A N 1
ATOM 852 C CA . GLN A 1 107 ? 1.911 9.230 8.383 1.00 87.19 107 GLN A CA 1
ATOM 853 C C . GLN A 1 107 ? 0.686 8.400 8.006 1.00 87.19 107 GLN A C 1
ATOM 855 O O . GLN A 1 107 ? 0.577 7.247 8.414 1.00 87.19 107 GLN A O 1
ATOM 860 N N . SER A 1 108 ? -0.202 8.948 7.175 1.00 91.44 108 SER A N 1
ATOM 861 C CA . SER A 1 108 ? -1.376 8.218 6.698 1.00 91.44 108 SER A CA 1
ATOM 862 C C . SER A 1 108 ? -0.980 6.992 5.869 1.00 91.44 108 SER A C 1
ATOM 864 O O . SER A 1 108 ? -1.471 5.894 6.121 1.00 91.44 108 SER A O 1
ATOM 866 N N . VAL A 1 109 ? -0.026 7.140 4.945 1.00 93.56 109 VAL A N 1
ATOM 867 C CA . VAL A 1 109 ? 0.501 6.029 4.136 1.00 93.56 109 VAL A CA 1
ATOM 868 C C . VAL A 1 109 ? 1.251 5.019 5.004 1.00 93.56 109 VAL A C 1
ATOM 870 O O . VAL A 1 109 ? 1.068 3.819 4.817 1.00 93.56 109 VAL A O 1
ATOM 873 N N . LYS A 1 110 ? 2.040 5.475 5.990 1.00 91.50 110 LYS A N 1
ATOM 874 C CA . LYS A 1 110 ? 2.717 4.585 6.950 1.00 91.50 110 LYS A CA 1
ATOM 875 C C . LYS A 1 110 ? 1.713 3.701 7.695 1.00 91.50 110 LYS A C 1
ATOM 877 O O . LYS A 1 110 ? 1.896 2.490 7.762 1.00 91.50 110 LYS A O 1
ATOM 882 N N . ILE A 1 111 ? 0.633 4.288 8.211 1.00 88.44 111 ILE A N 1
ATOM 883 C CA . ILE A 1 111 ? -0.426 3.544 8.906 1.00 88.44 111 ILE A CA 1
ATOM 884 C C . ILE A 1 111 ? -1.094 2.528 7.965 1.00 88.44 111 ILE A C 1
ATOM 886 O O . ILE A 1 111 ? -1.257 1.367 8.337 1.00 88.44 111 ILE A O 1
ATOM 890 N N . LEU A 1 112 ? -1.434 2.927 6.734 1.00 92.06 112 LEU A N 1
ATOM 891 C CA . LEU A 1 112 ? -2.009 2.013 5.738 1.00 92.06 112 LEU A CA 1
ATOM 892 C C . LEU A 1 112 ? -1.061 0.841 5.418 1.00 92.06 112 LEU A C 1
ATOM 894 O O . LEU A 1 112 ? -1.499 -0.310 5.348 1.00 92.06 112 LEU A O 1
ATOM 898 N N . ALA A 1 113 ? 0.239 1.104 5.273 1.00 92.38 113 ALA A N 1
ATOM 899 C CA . ALA A 1 113 ? 1.244 0.066 5.055 1.00 92.38 113 ALA A CA 1
ATOM 900 C C . ALA A 1 113 ? 1.310 -0.918 6.236 1.00 92.38 113 ALA A C 1
ATOM 902 O O . ALA A 1 113 ? 1.226 -2.129 6.025 1.00 92.38 113 ALA A O 1
ATOM 903 N N . LEU A 1 114 ? 1.355 -0.416 7.475 1.00 87.62 114 LEU A N 1
ATOM 904 C CA . LEU A 1 114 ? 1.380 -1.250 8.684 1.00 87.62 114 LEU A CA 1
ATOM 905 C C . LEU A 1 114 ? 0.143 -2.149 8.802 1.00 87.62 114 LEU A C 1
ATOM 907 O O . LEU A 1 114 ? 0.258 -3.342 9.084 1.00 87.62 114 LEU A O 1
ATOM 911 N N . PHE A 1 115 ? -1.049 -1.615 8.532 1.00 85.19 115 PHE A N 1
ATOM 912 C CA . PHE A 1 115 ? -2.265 -2.427 8.569 1.00 85.19 115 PHE A CA 1
ATOM 913 C C . PHE A 1 115 ? -2.294 -3.515 7.493 1.00 85.19 115 PHE A C 1
ATOM 915 O O . PHE A 1 115 ? -2.818 -4.608 7.721 1.00 85.19 115 PHE A O 1
ATOM 922 N N . THR A 1 116 ? -1.721 -3.249 6.317 1.00 88.56 116 THR A N 1
ATOM 923 C CA . THR A 1 116 ? -1.728 -4.219 5.215 1.00 88.56 116 THR A CA 1
ATOM 924 C C . THR A 1 116 ? -0.651 -5.296 5.337 1.00 88.56 116 THR A C 1
ATOM 926 O O . THR A 1 116 ? -0.883 -6.409 4.857 1.00 88.56 116 THR A O 1
ATOM 929 N N . GLN A 1 117 ? 0.479 -5.041 6.005 1.00 82.94 117 GLN A N 1
ATOM 930 C CA . GLN A 1 117 ? 1.546 -6.036 6.218 1.00 82.94 117 GLN A CA 1
ATOM 931 C C . GLN A 1 117 ? 1.080 -7.248 7.048 1.00 82.94 117 GLN A C 1
ATOM 933 O O . GLN A 1 117 ? 1.535 -8.368 6.835 1.00 82.94 117 GLN A O 1
ATOM 938 N N . ASN A 1 118 ? 0.104 -7.065 7.938 1.00 64.94 118 ASN A N 1
ATOM 939 C CA . ASN A 1 118 ? -0.223 -8.019 9.003 1.00 64.94 118 ASN A CA 1
ATOM 940 C C . ASN A 1 118 ? -1.243 -9.117 8.643 1.00 64.94 118 ASN A C 1
ATOM 942 O O . ASN A 1 118 ? -2.078 -9.475 9.468 1.00 64.94 118 ASN A O 1
ATOM 946 N N . ASN A 1 119 ? -1.211 -9.667 7.422 1.00 59.19 119 ASN A N 1
ATOM 947 C CA . ASN A 1 119 ? -2.176 -10.682 6.940 1.00 59.19 119 ASN A CA 1
ATOM 948 C C . ASN A 1 119 ? -3.662 -10.303 7.084 1.00 59.19 119 ASN A C 1
ATOM 950 O O . ASN A 1 119 ? -4.541 -11.144 6.886 1.00 59.19 119 ASN A O 1
ATOM 954 N N . SER A 1 120 ? -3.966 -9.030 7.341 1.00 74.50 120 SER A N 1
ATOM 955 C CA . SER A 1 120 ? -5.336 -8.547 7.428 1.00 74.50 120 SER A CA 1
ATOM 956 C C . SER A 1 120 ? -5.950 -8.448 6.032 1.00 74.50 120 SER A C 1
ATOM 958 O O . SER A 1 120 ? -5.995 -7.389 5.400 1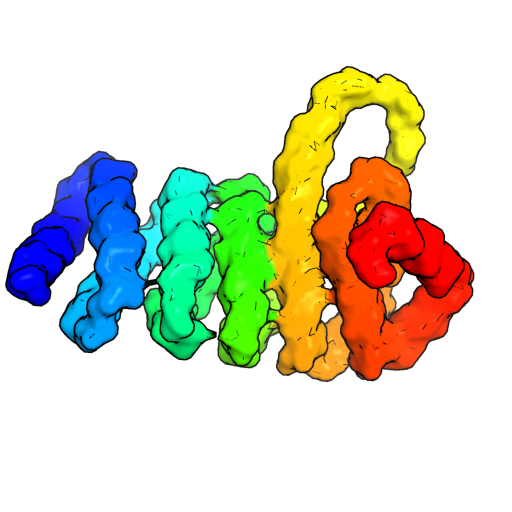.00 74.50 120 SER A O 1
ATOM 960 N N . LYS A 1 121 ? -6.436 -9.588 5.526 1.00 82.50 121 LYS A N 1
ATOM 961 C CA . LYS A 1 121 ? -7.200 -9.658 4.272 1.00 82.50 121 LYS A CA 1
ATOM 962 C C . LYS A 1 121 ? -8.401 -8.712 4.317 1.00 82.50 121 LYS A C 1
ATOM 964 O O . LYS A 1 121 ? -8.713 -8.090 3.308 1.00 82.50 121 LYS A O 1
ATOM 969 N N . ASN A 1 122 ? -9.030 -8.560 5.484 1.00 82.19 122 ASN A N 1
ATOM 970 C CA . ASN A 1 122 ? -10.163 -7.657 5.683 1.00 82.19 122 ASN A CA 1
ATOM 971 C C . ASN A 1 122 ? -9.768 -6.193 5.469 1.00 82.19 122 ASN A C 1
ATOM 973 O O . AS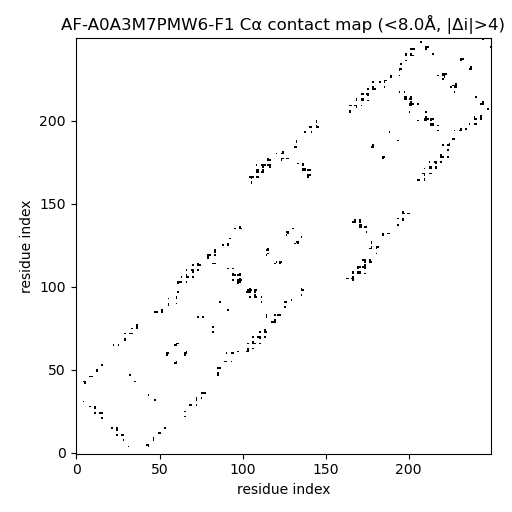N A 1 122 ? -10.456 -5.485 4.737 1.00 82.19 122 ASN A O 1
ATOM 977 N N . PHE A 1 123 ? -8.631 -5.755 6.020 1.00 85.44 123 PHE A N 1
ATOM 978 C CA . PHE A 1 123 ? -8.174 -4.378 5.837 1.00 85.44 123 PHE A CA 1
ATOM 979 C C . PHE A 1 123 ? -7.791 -4.085 4.383 1.00 85.44 123 PHE A C 1
ATOM 981 O O . PHE A 1 123 ? -8.181 -3.063 3.823 1.00 85.44 123 PHE A O 1
ATOM 988 N N . ARG A 1 124 ? -7.098 -5.025 3.731 1.00 90.50 124 ARG A N 1
ATOM 989 C CA . ARG A 1 124 ? -6.747 -4.918 2.305 1.00 90.50 124 ARG A CA 1
ATOM 990 C C . ARG A 1 124 ? -8.001 -4.828 1.429 1.00 90.50 124 ARG A C 1
ATOM 992 O O . ARG A 1 124 ? -8.094 -3.940 0.588 1.00 90.50 124 ARG A O 1
ATOM 999 N N . LYS A 1 125 ? -9.002 -5.685 1.674 1.00 89.44 125 LYS A N 1
ATOM 1000 C CA . LYS A 1 125 ? -10.306 -5.626 0.989 1.00 89.44 125 LYS A CA 1
ATOM 1001 C C . LYS A 1 125 ? -11.007 -4.289 1.208 1.00 89.44 125 LYS A C 1
ATOM 1003 O O . LYS A 1 125 ? -11.546 -3.738 0.257 1.00 89.44 125 LYS A O 1
ATOM 1008 N N . MET A 1 126 ? -10.980 -3.759 2.428 1.00 89.44 126 MET A N 1
ATOM 1009 C CA . MET A 1 126 ? -11.582 -2.467 2.754 1.00 89.44 126 MET A CA 1
ATOM 1010 C C . MET A 1 126 ? -10.921 -1.311 1.993 1.00 89.44 126 MET A C 1
ATOM 1012 O O . MET A 1 126 ? -11.637 -0.494 1.420 1.00 89.44 126 MET A O 1
ATOM 1016 N N . ILE A 1 127 ? -9.584 -1.273 1.899 1.00 93.19 127 ILE A N 1
ATOM 1017 C CA . ILE A 1 127 ? -8.881 -0.277 1.070 1.00 93.19 127 ILE A CA 1
ATOM 1018 C C . ILE A 1 127 ? -9.312 -0.399 -0.400 1.00 93.19 127 ILE A C 1
ATOM 1020 O O . ILE A 1 127 ? -9.686 0.600 -1.011 1.00 93.19 127 ILE A O 1
ATOM 1024 N N . ILE A 1 128 ? -9.307 -1.616 -0.954 1.00 94.38 128 ILE A N 1
ATOM 1025 C CA . ILE A 1 128 ? -9.663 -1.874 -2.362 1.00 94.38 128 ILE A CA 1
ATOM 1026 C C . ILE A 1 128 ? -11.132 -1.518 -2.646 1.00 94.38 128 ILE A C 1
ATOM 1028 O O . ILE A 1 128 ? -11.470 -1.063 -3.734 1.00 94.38 128 ILE A O 1
ATOM 1032 N N . GLN A 1 129 ? -12.031 -1.696 -1.678 1.00 92.94 129 GLN A N 1
ATOM 1033 C CA . GLN A 1 129 ? -13.428 -1.280 -1.816 1.00 92.94 129 GLN A CA 1
ATOM 1034 C C . GLN A 1 129 ? -13.582 0.243 -1.869 1.00 92.94 129 GLN A C 1
ATOM 1036 O O . GLN A 1 129 ? -14.451 0.728 -2.592 1.00 92.94 129 GLN A O 1
ATOM 1041 N N . ILE A 1 130 ? -12.762 0.985 -1.115 1.00 92.88 130 ILE A N 1
ATOM 1042 C CA . ILE A 1 130 ? -12.778 2.455 -1.106 1.00 92.88 130 ILE A CA 1
ATOM 1043 C C . ILE A 1 130 ? -12.153 3.013 -2.393 1.00 92.88 130 ILE A C 1
ATOM 1045 O O . ILE A 1 130 ? -12.687 3.957 -2.975 1.00 92.88 130 ILE A O 1
ATOM 1049 N N . ASP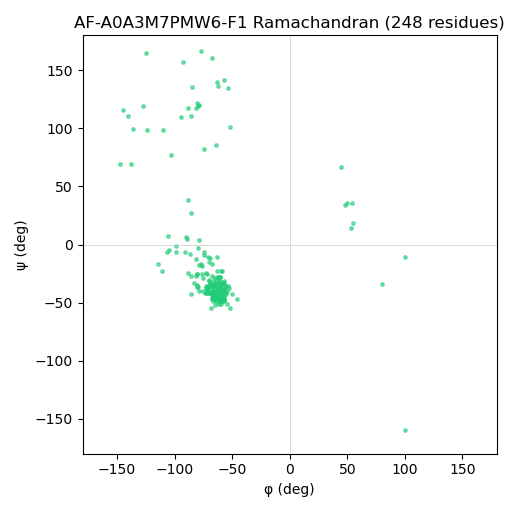 A 1 131 ? -11.049 2.428 -2.861 1.00 94.50 131 ASP A N 1
ATOM 1050 C CA . ASP A 1 131 ? -10.397 2.791 -4.122 1.00 94.50 131 ASP A CA 1
ATOM 1051 C C . ASP A 1 131 ? -10.002 1.530 -4.902 1.00 94.50 131 ASP A C 1
ATOM 1053 O O . ASP A 1 131 ? -8.977 0.899 -4.640 1.00 94.50 131 ASP A O 1
ATOM 1057 N N . LYS A 1 132 ? -10.826 1.165 -5.892 1.00 94.25 132 LYS A N 1
ATOM 1058 C CA . LYS A 1 132 ? -10.682 -0.091 -6.649 1.00 94.25 132 LYS A CA 1
ATOM 1059 C C . LYS A 1 132 ? -9.357 -0.205 -7.391 1.00 94.25 132 LYS A C 1
ATOM 1061 O O . LYS A 1 132 ? -8.902 -1.326 -7.619 1.00 94.25 132 LYS A O 1
ATOM 1066 N N . ASN A 1 133 ? -8.762 0.919 -7.779 1.00 93.50 133 ASN A N 1
ATOM 1067 C CA . ASN A 1 133 ? -7.524 0.943 -8.555 1.00 93.50 133 ASN A CA 1
ATOM 1068 C C . ASN A 1 133 ? -6.316 1.326 -7.699 1.00 93.50 133 ASN A C 1
ATOM 1070 O O . ASN A 1 133 ? -5.196 1.286 -8.194 1.00 93.50 133 ASN A O 1
ATOM 1074 N N . LEU A 1 134 ? -6.535 1.674 -6.425 1.00 96.12 134 LEU A N 1
ATOM 1075 C CA . LEU A 1 134 ? -5.511 2.228 -5.541 1.00 96.12 134 LEU A CA 1
ATOM 1076 C C . LEU A 1 134 ? -4.829 3.462 -6.150 1.00 96.12 134 LEU A C 1
ATOM 1078 O O . LEU A 1 134 ? -3.638 3.684 -5.932 1.00 96.12 134 LEU A O 1
ATOM 1082 N N . GLU A 1 135 ? -5.590 4.279 -6.886 1.00 94.38 135 GLU A N 1
ATOM 1083 C CA . GLU A 1 135 ? -5.064 5.452 -7.597 1.00 94.38 135 GLU A CA 1
ATOM 1084 C C . GLU A 1 135 ? -4.359 6.400 -6.619 1.00 94.38 135 GLU A C 1
ATOM 1086 O O . GLU A 1 135 ? -3.278 6.912 -6.891 1.00 94.38 135 GLU A O 1
ATOM 1091 N N . PHE A 1 136 ? -4.925 6.558 -5.420 1.00 94.00 136 PHE A N 1
ATOM 1092 C CA . PHE A 1 136 ? -4.340 7.383 -4.364 1.00 94.00 136 PHE A CA 1
ATOM 1093 C C . PHE A 1 136 ? -2.946 6.930 -3.895 1.00 94.00 136 PHE A C 1
ATOM 1095 O O . PHE A 1 136 ? -2.190 7.767 -3.412 1.00 94.00 136 PHE A O 1
ATOM 1102 N N . LEU A 1 137 ? -2.612 5.635 -3.998 1.00 95.12 137 LEU A N 1
ATOM 1103 C CA . LEU A 1 137 ? -1.274 5.121 -3.682 1.00 95.12 137 LEU A CA 1
ATOM 1104 C C . LEU A 1 137 ? -0.350 5.231 -4.888 1.00 95.12 137 LEU A C 1
ATOM 1106 O O . LEU A 1 137 ? 0.797 5.639 -4.731 1.00 95.12 137 LEU A O 1
ATOM 1110 N N . TYR A 1 138 ? -0.859 4.897 -6.076 1.00 94.81 138 TYR A N 1
ATOM 1111 C CA . TYR A 1 138 ? -0.092 4.948 -7.317 1.00 94.81 138 TYR A CA 1
ATOM 1112 C C . TYR A 1 138 ? 0.429 6.363 -7.604 1.00 94.81 138 TYR A C 1
ATOM 1114 O O . TYR A 1 138 ? 1.610 6.553 -7.893 1.00 94.81 138 TYR A O 1
ATOM 1122 N N . GLN A 1 139 ? -0.416 7.377 -7.405 1.00 91.06 139 GLN A N 1
ATOM 1123 C CA . GLN A 1 139 ? -0.052 8.775 -7.639 1.00 91.06 139 GLN A CA 1
ATOM 1124 C C . GLN A 1 139 ? 1.081 9.291 -6.741 1.00 91.06 139 GLN A C 1
ATOM 1126 O O . GLN A 1 139 ? 1.778 10.224 -7.120 1.00 91.06 139 GLN A O 1
ATOM 1131 N N . ILE A 1 140 ? 1.321 8.676 -5.574 1.00 90.38 140 ILE A N 1
ATOM 1132 C CA . ILE A 1 140 ? 2.417 9.089 -4.677 1.00 90.38 140 ILE A CA 1
ATOM 1133 C C . ILE A 1 140 ? 3.774 8.939 -5.367 1.00 90.38 140 ILE A C 1
ATOM 1135 O O . ILE A 1 140 ? 4.682 9.730 -5.117 1.00 90.38 140 ILE A O 1
ATOM 1139 N N . PHE A 1 141 ? 3.921 7.915 -6.208 1.00 87.94 141 PHE A N 1
ATOM 1140 C CA . PHE A 1 141 ? 5.198 7.577 -6.823 1.00 87.94 141 PHE A CA 1
ATOM 1141 C C . PHE A 1 141 ? 5.230 7.755 -8.340 1.00 87.94 141 PHE A C 1
ATOM 1143 O O . PHE A 1 141 ? 6.319 7.890 -8.891 1.00 87.94 141 PHE A O 1
ATOM 1150 N N . LYS A 1 142 ? 4.066 7.861 -8.991 1.00 87.25 142 LYS A N 1
ATOM 1151 C CA . LYS A 1 142 ? 3.955 8.213 -10.411 1.00 87.25 142 LYS A CA 1
ATOM 1152 C C . LYS A 1 142 ? 4.601 9.566 -10.732 1.00 87.25 142 LYS A C 1
ATOM 1154 O O . LYS A 1 142 ? 5.362 9.682 -11.684 1.00 87.25 142 LYS A O 1
ATOM 1159 N N . ASP A 1 143 ? 4.355 10.583 -9.906 1.00 76.00 143 ASP A N 1
ATOM 1160 C CA . ASP A 1 143 ? 4.934 11.917 -10.122 1.00 76.00 143 ASP A CA 1
ATOM 1161 C C . ASP A 1 143 ? 6.474 11.885 -10.085 1.00 76.00 143 ASP A C 1
ATOM 1163 O O . ASP A 1 143 ? 7.136 12.646 -10.785 1.00 76.00 143 ASP A O 1
ATOM 1167 N N . VAL A 1 144 ? 7.054 10.986 -9.281 1.00 78.44 144 VAL A N 1
ATOM 1168 C CA . VAL A 1 144 ? 8.510 10.847 -9.131 1.00 78.44 144 VAL A CA 1
ATOM 1169 C C . VAL A 1 144 ? 9.123 10.049 -10.278 1.00 78.44 144 VAL A C 1
ATOM 1171 O O . VAL A 1 144 ? 10.218 10.385 -10.730 1.00 78.44 144 VAL A O 1
ATOM 1174 N N . SER A 1 145 ? 8.430 9.025 -10.780 1.00 75.81 145 SER A N 1
ATOM 1175 C CA . SER A 1 145 ? 8.909 8.247 -11.925 1.00 75.81 145 SER A CA 1
ATOM 1176 C C . SER A 1 145 ? 8.847 9.004 -13.249 1.00 75.81 145 SER A C 1
ATOM 1178 O O . SER A 1 145 ? 9.633 8.722 -14.151 1.00 75.81 145 SER A O 1
ATOM 1180 N N . GLN A 1 146 ? 7.952 9.987 -13.360 1.00 71.12 146 GLN A N 1
ATOM 1181 C CA . GLN A 1 146 ? 7.765 10.777 -14.579 1.00 71.12 146 GLN A CA 1
ATOM 1182 C C . GLN A 1 146 ? 8.624 12.049 -14.637 1.00 71.12 146 GLN A C 1
ATOM 1184 O O . GLN A 1 146 ? 8.663 12.712 -15.674 1.00 71.12 146 GLN A O 1
ATOM 1189 N N . THR A 1 147 ? 9.346 12.399 -13.566 1.00 62.69 147 THR A N 1
ATOM 1190 C CA . THR A 1 147 ? 10.301 13.517 -13.607 1.00 62.69 147 THR A CA 1
ATOM 1191 C C . THR A 1 147 ? 11.620 13.095 -14.258 1.00 62.69 147 THR A C 1
ATOM 1193 O O . THR A 1 147 ? 12.291 12.223 -13.706 1.00 62.69 147 THR A O 1
ATOM 1196 N N . PRO A 1 148 ? 12.040 13.708 -15.385 1.00 54.72 148 PRO A N 1
ATOM 1197 C CA . PRO A 1 148 ? 13.333 13.413 -15.992 1.00 54.72 148 PRO A CA 1
ATOM 1198 C C . PRO A 1 148 ? 14.475 13.792 -15.041 1.00 54.72 148 PRO A C 1
ATOM 1200 O O . PRO A 1 148 ? 14.422 14.839 -14.388 1.00 54.72 148 PRO A O 1
ATOM 1203 N N . ASP A 1 149 ? 15.504 12.942 -14.985 1.00 54.53 149 ASP A N 1
ATOM 1204 C CA . ASP A 1 149 ? 16.725 13.154 -14.206 1.00 54.53 149 ASP A CA 1
ATOM 1205 C C . ASP A 1 149 ? 17.331 14.530 -14.533 1.00 54.53 149 ASP A C 1
ATOM 1207 O O . ASP A 1 149 ? 17.971 14.718 -15.566 1.00 54.53 149 ASP A O 1
ATOM 1211 N N . GLN A 1 150 ? 17.123 15.524 -13.662 1.00 45.16 150 GLN A N 1
ATOM 1212 C CA . GLN A 1 150 ? 17.839 16.793 -13.761 1.00 45.16 150 GLN A CA 1
ATOM 1213 C C . GLN A 1 150 ? 19.221 16.632 -13.117 1.00 45.16 150 GLN A C 1
ATOM 1215 O O . GLN A 1 150 ? 19.288 16.408 -11.905 1.00 45.16 150 GLN A O 1
ATOM 1220 N N . PRO A 1 151 ? 20.331 16.776 -13.868 1.00 41.22 151 PRO A N 1
ATOM 1221 C CA . PRO A 1 151 ? 21.648 16.375 -13.375 1.00 41.22 151 PRO A CA 1
ATOM 1222 C C . PRO A 1 151 ? 22.231 17.232 -12.239 1.00 41.22 151 PRO A C 1
ATOM 1224 O O . PRO A 1 151 ? 23.231 16.829 -11.666 1.00 41.22 151 PRO A O 1
ATOM 1227 N N . ASN A 1 152 ? 21.675 18.402 -11.892 1.00 42.81 152 ASN A N 1
ATOM 1228 C CA . ASN A 1 152 ? 22.405 19.396 -11.085 1.00 42.81 152 ASN A CA 1
ATOM 1229 C C . ASN A 1 152 ? 21.531 20.234 -10.134 1.00 42.81 152 ASN A C 1
ATOM 1231 O O . ASN A 1 152 ? 21.401 21.443 -10.302 1.00 42.81 152 ASN A O 1
ATOM 1235 N N . THR A 1 153 ? 20.966 19.647 -9.079 1.00 42.78 153 THR A N 1
ATOM 1236 C CA . THR A 1 153 ? 20.371 20.443 -7.978 1.00 42.78 153 THR A CA 1
ATOM 1237 C C . THR A 1 153 ? 20.718 19.847 -6.616 1.00 42.78 153 THR A C 1
ATOM 1239 O O . THR A 1 153 ? 19.894 19.292 -5.885 1.00 42.78 153 THR A O 1
ATOM 1242 N N . GLY A 1 154 ? 22.006 19.972 -6.286 1.00 48.38 154 GLY A N 1
ATOM 1243 C CA . GLY A 1 154 ? 22.576 19.602 -4.998 1.00 48.38 154 GLY A CA 1
ATOM 1244 C C . GLY A 1 154 ? 21.841 20.253 -3.822 1.00 48.38 154 GLY A C 1
ATOM 1245 O O . GLY A 1 154 ? 21.537 21.444 -3.809 1.00 48.38 154 GLY A O 1
ATOM 1246 N N . ASN A 1 155 ? 21.575 19.430 -2.812 1.00 45.06 155 ASN A N 1
ATOM 1247 C CA . ASN A 1 155 ? 21.190 19.759 -1.436 1.00 45.06 155 ASN A CA 1
ATOM 1248 C C . ASN A 1 155 ? 19.729 20.140 -1.129 1.00 45.06 155 ASN A C 1
ATOM 1250 O O . ASN A 1 155 ? 19.243 19.719 -0.081 1.00 45.06 155 ASN A O 1
ATOM 1254 N N . LYS A 1 156 ? 18.960 20.810 -2.002 1.00 40.56 156 LYS A N 1
ATOM 1255 C CA . LYS A 1 156 ? 17.535 21.120 -1.694 1.00 40.56 156 LYS A CA 1
ATOM 1256 C C . LYS A 1 156 ? 16.562 19.982 -2.056 1.00 40.56 156 LYS A C 1
ATOM 1258 O O . LYS A 1 156 ? 15.540 19.806 -1.397 1.00 40.56 156 LYS A O 1
ATOM 1263 N N . ILE A 1 157 ? 16.923 19.159 -3.045 1.00 48.66 157 ILE A N 1
ATOM 1264 C CA . ILE A 1 157 ? 16.155 17.983 -3.493 1.00 48.66 157 ILE A CA 1
ATOM 1265 C C . ILE A 1 157 ? 16.385 16.764 -2.584 1.00 48.66 157 ILE A C 1
ATOM 1267 O O . ILE A 1 157 ? 15.505 15.921 -2.460 1.00 48.66 157 ILE A O 1
ATOM 1271 N N . LEU A 1 158 ? 17.521 16.685 -1.884 1.00 48.19 158 LEU A N 1
ATOM 1272 C CA . LEU A 1 158 ? 17.917 15.500 -1.112 1.00 48.19 158 LEU A CA 1
ATOM 1273 C C . LEU A 1 158 ? 16.996 15.219 0.097 1.00 48.19 158 LEU A C 1
ATOM 1275 O O . LEU A 1 158 ? 16.704 14.063 0.395 1.00 48.19 158 LEU A O 1
ATOM 1279 N N . ASN A 1 159 ? 16.483 16.264 0.760 1.00 40.09 159 ASN A N 1
ATOM 1280 C CA . ASN A 1 159 ? 15.565 16.121 1.901 1.00 40.09 159 ASN A CA 1
ATOM 1281 C C . ASN A 1 159 ? 14.099 15.918 1.484 1.00 40.09 159 ASN A C 1
ATOM 1283 O O . ASN A 1 159 ? 13.379 15.175 2.150 1.00 40.09 159 ASN A O 1
ATOM 1287 N N . LEU A 1 160 ? 13.666 16.513 0.365 1.00 44.97 160 LEU A N 1
ATOM 1288 C CA . LEU A 1 160 ? 12.341 16.252 -0.211 1.00 44.97 160 LEU A CA 1
ATOM 1289 C C . LEU A 1 160 ? 12.279 14.852 -0.838 1.00 44.97 160 LEU A C 1
ATOM 1291 O O . LEU A 1 160 ? 11.288 14.158 -0.640 1.00 44.97 160 LEU A O 1
ATOM 1295 N N . LYS A 1 161 ? 13.359 14.387 -1.489 1.00 53.38 161 LYS A N 1
ATOM 1296 C CA . LYS A 1 161 ? 13.488 13.001 -1.965 1.00 53.38 161 LYS A CA 1
ATOM 1297 C C . LYS A 1 161 ? 13.404 12.003 -0.813 1.00 53.38 161 LYS A C 1
ATOM 1299 O O . LYS A 1 161 ? 12.590 11.102 -0.907 1.00 53.38 161 LYS A O 1
ATOM 1304 N N . LYS A 1 162 ? 14.134 12.185 0.297 1.00 51.84 162 LYS A N 1
ATOM 1305 C CA . LYS A 1 162 ? 14.116 11.221 1.420 1.00 51.84 162 LYS A CA 1
ATOM 1306 C C . LYS A 1 162 ? 12.772 11.126 2.159 1.00 51.84 162 LYS A C 1
ATOM 1308 O O . LYS A 1 162 ? 12.332 10.021 2.473 1.00 51.84 162 LYS A O 1
ATOM 1313 N N . LEU A 1 163 ? 12.101 12.251 2.443 1.00 52.88 163 LEU A N 1
ATOM 1314 C CA . LEU A 1 163 ? 10.770 12.217 3.080 1.00 52.88 163 LEU A CA 1
ATOM 1315 C C . LEU A 1 163 ? 9.691 11.666 2.141 1.00 52.88 163 LEU A C 1
ATOM 1317 O O . LEU A 1 163 ? 8.774 10.987 2.610 1.00 52.88 163 LEU A O 1
ATOM 1321 N N . ASN A 1 164 ? 9.810 11.928 0.839 1.00 72.31 164 ASN A N 1
ATOM 1322 C CA . ASN A 1 164 ? 8.924 11.336 -0.156 1.00 72.31 164 ASN A CA 1
ATOM 1323 C C . ASN A 1 164 ? 9.232 9.853 -0.355 1.00 72.31 164 ASN A C 1
ATOM 1325 O O . ASN A 1 164 ? 8.312 9.066 -0.491 1.00 72.31 164 ASN A O 1
ATOM 1329 N N . GLU A 1 165 ? 10.490 9.439 -0.279 1.00 85.81 165 GLU A N 1
ATOM 1330 C CA . GLU A 1 165 ? 10.926 8.065 -0.513 1.00 85.81 165 GLU A CA 1
ATOM 1331 C C . GLU A 1 165 ? 10.393 7.078 0.525 1.00 85.81 165 GLU A C 1
ATOM 1333 O O . GLU A 1 165 ? 9.909 6.011 0.157 1.00 85.81 165 GLU A O 1
ATOM 1338 N N . VAL A 1 166 ? 10.390 7.437 1.813 1.00 88.38 166 VAL A N 1
ATOM 1339 C CA . VAL A 1 166 ? 9.762 6.590 2.843 1.00 88.38 166 VAL A CA 1
ATOM 1340 C C . VAL A 1 166 ? 8.253 6.470 2.600 1.00 88.38 166 VAL A C 1
ATOM 1342 O O . VAL A 1 166 ? 7.683 5.388 2.747 1.00 88.38 166 VAL A O 1
ATOM 1345 N N . ALA A 1 167 ? 7.587 7.560 2.208 1.00 90.62 167 ALA A N 1
ATOM 1346 C CA . ALA A 1 167 ? 6.163 7.533 1.880 1.00 90.62 167 ALA A CA 1
ATOM 1347 C C . ALA A 1 167 ? 5.880 6.697 0.618 1.00 90.62 167 ALA A C 1
ATOM 1349 O O . ALA A 1 167 ? 4.951 5.894 0.627 1.00 90.62 167 ALA A O 1
ATOM 1350 N N . ILE A 1 168 ? 6.710 6.824 -0.419 1.00 92.69 168 ILE A N 1
ATOM 1351 C CA . ILE A 1 168 ? 6.665 6.034 -1.656 1.00 92.69 168 ILE A CA 1
ATOM 1352 C C . ILE A 1 168 ? 6.878 4.552 -1.340 1.00 92.69 168 ILE A C 1
ATOM 1354 O O . ILE A 1 168 ? 6.071 3.721 -1.744 1.00 92.69 168 ILE A O 1
ATOM 1358 N N . SER A 1 169 ? 7.888 4.217 -0.538 1.00 94.06 169 SER A N 1
ATOM 1359 C CA . SER A 1 169 ? 8.164 2.840 -0.116 1.00 94.06 169 SER A CA 1
ATOM 1360 C C . SER A 1 169 ? 6.981 2.233 0.641 1.00 94.06 169 SER A C 1
ATOM 1362 O O . SER A 1 169 ? 6.537 1.132 0.314 1.00 94.06 169 SER A O 1
ATOM 1364 N N . ASN A 1 170 ? 6.381 2.981 1.575 1.00 94.69 170 ASN A N 1
ATOM 1365 C CA . ASN A 1 170 ? 5.161 2.554 2.265 1.00 94.69 170 ASN A CA 1
ATOM 1366 C C . ASN A 1 170 ? 3.962 2.409 1.310 1.00 94.69 170 ASN A C 1
ATOM 1368 O O . ASN A 1 170 ? 3.155 1.494 1.482 1.00 94.69 170 ASN A O 1
ATOM 1372 N N . ALA A 1 171 ? 3.834 3.266 0.293 1.00 95.75 171 ALA A N 1
ATOM 1373 C CA . ALA A 1 171 ? 2.767 3.171 -0.702 1.00 95.75 171 ALA A CA 1
ATOM 1374 C C . ALA A 1 171 ? 2.904 1.907 -1.559 1.00 95.75 171 ALA A C 1
ATOM 1376 O O . ALA A 1 171 ? 1.945 1.143 -1.686 1.00 95.75 171 ALA A O 1
ATOM 1377 N N . VAL A 1 172 ? 4.110 1.649 -2.073 1.00 96.25 172 VAL A N 1
ATOM 1378 C CA . VAL A 1 172 ? 4.453 0.450 -2.852 1.00 96.25 172 VAL A CA 1
ATOM 1379 C C . VAL A 1 172 ? 4.212 -0.813 -2.026 1.00 96.25 172 VAL A C 1
ATOM 1381 O O . VAL A 1 172 ? 3.585 -1.763 -2.495 1.00 96.25 172 VAL A O 1
ATOM 1384 N N . LEU A 1 173 ? 4.633 -0.811 -0.764 1.00 95.50 173 LEU A N 1
ATOM 1385 C CA . LEU A 1 173 ? 4.401 -1.902 0.178 1.00 95.50 173 LEU A CA 1
ATOM 1386 C C . LEU A 1 173 ? 2.906 -2.136 0.452 1.00 95.50 173 LEU A C 1
ATOM 1388 O O . LEU A 1 173 ? 2.436 -3.276 0.430 1.00 95.50 173 LEU A O 1
ATOM 1392 N N . CYS A 1 174 ? 2.137 -1.064 0.654 1.00 95.62 174 CYS A N 1
ATOM 1393 C CA . CYS A 1 174 ? 0.687 -1.131 0.832 1.00 95.62 174 CYS A CA 1
ATOM 1394 C C . CYS A 1 174 ? -0.009 -1.717 -0.411 1.00 95.62 174 CYS A C 1
ATOM 1396 O O . CYS A 1 174 ? -0.810 -2.651 -0.292 1.00 95.62 174 CYS A O 1
ATOM 1398 N N . MET A 1 175 ? 0.354 -1.249 -1.613 1.00 96.62 175 MET A N 1
ATOM 1399 C CA . MET A 1 175 ? -0.150 -1.796 -2.880 1.00 96.62 175 MET A CA 1
ATOM 1400 C C . MET A 1 175 ? 0.234 -3.268 -3.060 1.00 96.62 175 MET A C 1
ATOM 1402 O O . MET A 1 175 ? -0.627 -4.082 -3.384 1.00 96.62 175 MET A O 1
ATOM 1406 N N . SER A 1 176 ? 1.486 -3.636 -2.773 1.00 95.81 176 SER A N 1
ATOM 1407 C CA . SER A 1 176 ? 1.993 -5.018 -2.819 1.00 95.81 176 SER A CA 1
ATOM 1408 C C . SER A 1 176 ? 1.171 -5.965 -1.949 1.00 95.81 176 SER A C 1
ATOM 1410 O O . SER A 1 176 ? 0.856 -7.091 -2.344 1.00 95.81 176 SER A O 1
ATOM 1412 N N . ASN A 1 177 ? 0.776 -5.515 -0.762 1.00 94.38 177 ASN A N 1
ATOM 1413 C CA . ASN A 1 177 ? -0.087 -6.293 0.117 1.00 94.38 177 ASN A CA 1
ATOM 1414 C C . ASN A 1 177 ? -1.523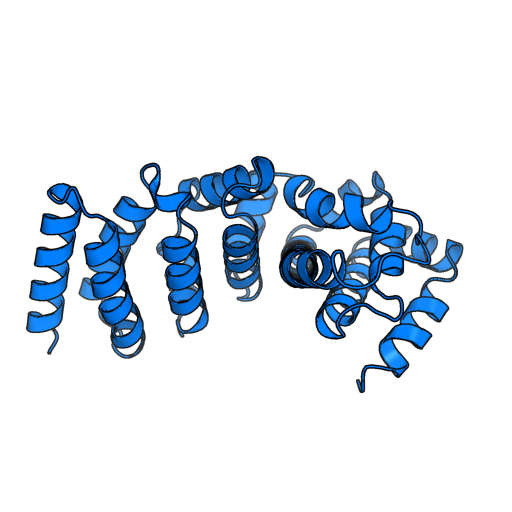 -6.388 -0.415 1.00 94.38 177 ASN A C 1
ATOM 1416 O O . ASN A 1 177 ? -2.140 -7.449 -0.313 1.00 94.38 177 ASN A O 1
ATOM 1420 N N . CYS A 1 178 ? -2.055 -5.316 -1.005 1.00 95.25 178 CYS A N 1
ATOM 1421 C CA . CYS A 1 178 ? -3.397 -5.309 -1.589 1.00 95.25 178 CYS A CA 1
ATOM 1422 C C . CYS A 1 178 ? -3.513 -6.221 -2.823 1.00 95.25 178 CYS A C 1
ATOM 1424 O O . CYS A 1 178 ? -4.483 -6.973 -2.913 1.00 95.25 178 CYS A O 1
ATOM 1426 N N . VAL A 1 179 ? -2.511 -6.233 -3.712 1.00 95.25 179 VAL A N 1
ATOM 1427 C CA . VAL A 1 179 ? -2.449 -7.123 -4.895 1.00 95.25 179 VAL A CA 1
ATOM 1428 C C . VAL A 1 179 ? -2.513 -8.600 -4.503 1.00 95.25 179 VAL A C 1
ATOM 1430 O O . VAL A 1 179 ? -3.128 -9.403 -5.197 1.00 95.25 179 VAL A O 1
ATOM 1433 N N . GLU A 1 180 ? -1.958 -8.971 -3.348 1.00 91.25 180 GLU A N 1
ATOM 1434 C CA . GLU A 1 180 ? -2.058 -10.342 -2.832 1.00 91.25 180 GLU A CA 1
ATOM 1435 C C . GLU A 1 180 ? -3.517 -10.774 -2.573 1.00 91.25 180 GLU A C 1
ATOM 1437 O O . GLU A 1 180 ? -3.830 -11.962 -2.616 1.00 91.25 180 GLU A O 1
ATOM 1442 N N . SER A 1 181 ? -4.411 -9.819 -2.279 1.00 89.38 181 SER A N 1
ATOM 1443 C CA . SER A 1 181 ? -5.751 -10.079 -1.721 1.00 89.38 181 SER A CA 1
ATOM 1444 C C . SER A 1 181 ? -6.917 -9.883 -2.694 1.00 89.38 181 SER A C 1
ATOM 1446 O O . SER A 1 181 ? -8.047 -10.202 -2.322 1.00 89.38 181 SER A O 1
ATOM 1448 N N . ASP A 1 182 ? -6.669 -9.376 -3.904 1.00 90.81 182 ASP A N 1
ATOM 1449 C CA . ASP A 1 182 ? -7.661 -9.259 -4.983 1.00 90.81 182 ASP A CA 1
ATOM 1450 C C . ASP A 1 182 ? -7.016 -9.604 -6.329 1.00 90.81 182 ASP A C 1
ATOM 1452 O O . ASP A 1 182 ? -6.209 -8.838 -6.857 1.00 90.81 182 ASP A O 1
ATOM 1456 N N . ASP A 1 183 ? -7.415 -10.735 -6.907 1.00 85.38 183 ASP A N 1
ATOM 1457 C CA . ASP A 1 183 ? -6.884 -11.214 -8.187 1.00 85.38 183 ASP A CA 1
ATOM 1458 C C . ASP A 1 183 ? -7.192 -10.254 -9.347 1.00 85.38 183 ASP A C 1
ATOM 1460 O O . ASP A 1 183 ? -6.401 -10.133 -10.280 1.00 85.38 183 ASP A O 1
ATOM 1464 N N . LYS A 1 184 ? -8.291 -9.490 -9.264 1.00 94.31 184 LYS A N 1
ATOM 1465 C CA . LYS A 1 184 ? -8.664 -8.512 -10.297 1.00 94.31 184 LYS A CA 1
ATOM 1466 C C . LYS A 1 184 ? -7.911 -7.193 -10.168 1.00 94.31 184 LYS A C 1
ATOM 1468 O O . LYS A 1 184 ? -7.998 -6.358 -11.067 1.00 94.31 184 LYS A O 1
ATOM 1473 N N . LEU A 1 185 ? -7.218 -6.944 -9.056 1.00 95.88 185 LEU A N 1
ATOM 1474 C CA . LEU A 1 185 ? -6.469 -5.699 -8.890 1.00 95.88 185 LEU A CA 1
ATOM 1475 C C . LEU A 1 185 ? -5.290 -5.635 -9.869 1.00 95.88 185 LEU A C 1
ATOM 1477 O O . LEU A 1 185 ? -5.075 -4.589 -10.476 1.00 95.88 185 LEU A O 1
ATOM 1481 N N . ALA A 1 186 ? -4.584 -6.751 -10.081 1.00 96.12 186 ALA A N 1
ATOM 1482 C CA . ALA A 1 186 ? -3.499 -6.819 -11.059 1.00 96.12 186 ALA A CA 1
ATOM 1483 C C . ALA A 1 186 ? -3.997 -6.507 -12.480 1.00 96.12 186 ALA A C 1
ATOM 1485 O O . ALA A 1 186 ? -3.381 -5.700 -13.172 1.00 96.12 186 ALA A O 1
ATOM 1486 N N . GLU A 1 187 ? -5.150 -7.056 -12.874 1.00 96.50 187 GLU A N 1
ATOM 1487 C CA . GLU A 1 187 ? -5.790 -6.751 -14.159 1.00 96.50 187 GLU A CA 1
ATOM 1488 C C . GLU A 1 187 ? -6.129 -5.256 -14.287 1.00 96.50 187 GLU A C 1
ATOM 1490 O O . GLU A 1 187 ? -5.833 -4.633 -15.306 1.00 96.50 187 GLU A O 1
ATOM 1495 N N . ARG A 1 188 ? -6.729 -4.647 -13.253 1.00 96.31 188 ARG A N 1
ATOM 1496 C CA . ARG A 1 188 ? -7.092 -3.217 -13.283 1.00 96.31 188 ARG A CA 1
ATOM 1497 C C . ARG A 1 188 ? -5.871 -2.309 -13.433 1.00 96.31 188 ARG A C 1
ATOM 1499 O O . ARG A 1 188 ? -5.961 -1.293 -14.120 1.00 96.31 188 ARG A O 1
ATOM 1506 N N . LEU A 1 189 ? -4.743 -2.701 -12.842 1.00 96.50 189 LEU A N 1
ATOM 1507 C CA . LEU A 1 189 ? -3.473 -1.977 -12.922 1.00 96.50 189 LEU A CA 1
ATOM 1508 C C . LEU A 1 189 ? -2.765 -2.112 -14.282 1.00 96.50 189 LEU A C 1
ATOM 1510 O O . LEU A 1 189 ? -1.794 -1.408 -14.512 1.00 96.50 189 LEU A O 1
ATOM 1514 N N . LEU A 1 190 ? -3.242 -2.942 -15.218 1.00 95.06 190 LEU A N 1
ATOM 1515 C CA . LEU A 1 190 ? -2.697 -2.964 -16.589 1.00 95.06 190 LEU A CA 1
ATOM 1516 C C . LEU A 1 190 ? -2.987 -1.690 -17.383 1.00 95.06 190 LEU A C 1
ATOM 1518 O O . LEU A 1 190 ? -2.368 -1.451 -18.413 1.00 95.06 190 LEU A O 1
ATOM 1522 N N . LYS A 1 191 ? -3.950 -0.882 -16.930 1.00 93.94 191 LYS A N 1
ATOM 1523 C CA . LYS A 1 191 ? -4.295 0.401 -17.557 1.00 93.94 191 LYS A CA 1
ATOM 1524 C C . LYS A 1 191 ? -3.319 1.523 -17.189 1.00 93.94 191 LYS A C 1
ATOM 1526 O O . LYS A 1 191 ? -3.570 2.671 -17.544 1.00 93.94 191 LYS A O 1
ATOM 1531 N N . THR A 1 192 ? -2.267 1.214 -16.437 1.00 95.00 192 THR A N 1
ATOM 1532 C CA . THR A 1 192 ? -1.262 2.170 -15.978 1.00 95.00 192 THR A CA 1
ATOM 1533 C C . THR A 1 192 ? 0.136 1.723 -16.394 1.00 95.00 192 THR A C 1
ATOM 1535 O O . THR A 1 192 ? 0.359 0.559 -16.725 1.00 95.00 192 THR A O 1
ATOM 1538 N N . ASP A 1 193 ? 1.103 2.636 -16.321 1.00 94.25 193 ASP A N 1
ATOM 1539 C CA . ASP A 1 193 ? 2.514 2.351 -16.605 1.00 94.25 193 ASP A CA 1
ATOM 1540 C C . ASP A 1 193 ? 3.265 1.817 -15.374 1.00 94.25 193 ASP A C 1
ATOM 1542 O O . ASP A 1 193 ? 4.484 1.947 -15.263 1.00 94.25 193 ASP A O 1
ATOM 1546 N N . ILE A 1 194 ? 2.553 1.166 -14.444 1.00 96.25 194 ILE A N 1
ATOM 1547 C CA . ILE A 1 194 ? 3.078 0.790 -13.125 1.00 96.25 194 ILE A CA 1
ATOM 1548 C C . ILE A 1 194 ? 4.384 -0.012 -13.184 1.00 96.25 194 ILE A C 1
ATOM 1550 O O . ILE A 1 194 ? 5.249 0.188 -12.340 1.00 96.25 194 ILE A O 1
ATOM 1554 N N . ILE A 1 195 ? 4.571 -0.892 -14.175 1.00 97.06 195 ILE A N 1
ATOM 1555 C CA . ILE A 1 195 ? 5.826 -1.649 -14.317 1.00 97.06 195 ILE A CA 1
ATOM 1556 C C . ILE A 1 195 ? 6.995 -0.716 -14.641 1.00 97.06 195 ILE A C 1
ATOM 1558 O O . ILE A 1 195 ? 8.052 -0.834 -14.027 1.00 97.06 195 ILE A O 1
ATOM 1562 N N . MET A 1 196 ? 6.806 0.234 -15.560 1.00 94.56 196 MET A N 1
ATOM 1563 C CA . MET A 1 196 ? 7.833 1.216 -15.910 1.00 94.56 196 MET A CA 1
ATOM 1564 C C . MET A 1 196 ? 8.138 2.136 -14.724 1.00 94.56 196 MET A C 1
ATOM 1566 O O . MET A 1 196 ? 9.306 2.360 -14.405 1.00 94.56 196 MET A O 1
ATOM 1570 N N . ASP A 1 197 ? 7.096 2.604 -14.034 1.00 93.88 197 ASP A N 1
ATOM 1571 C CA . ASP A 1 197 ? 7.239 3.484 -12.875 1.00 93.88 197 ASP A CA 1
ATOM 1572 C C . ASP A 1 197 ? 7.990 2.801 -11.725 1.00 93.88 197 ASP A C 1
ATOM 1574 O O . ASP A 1 197 ? 8.891 3.389 -11.130 1.00 93.88 197 ASP A O 1
ATOM 1578 N N . LEU A 1 198 ? 7.677 1.534 -11.437 1.00 95.25 198 LEU A N 1
ATOM 1579 C CA . LEU A 1 198 ? 8.374 0.764 -10.407 1.00 95.25 198 LEU A CA 1
ATOM 1580 C C . LEU A 1 198 ? 9.823 0.465 -10.800 1.00 95.25 198 LEU A C 1
ATOM 1582 O O . LEU A 1 198 ? 10.703 0.578 -9.951 1.00 95.25 198 LEU A O 1
ATOM 1586 N N . LEU A 1 199 ? 10.099 0.137 -12.068 1.00 93.44 199 LEU A N 1
ATOM 1587 C CA . LEU A 1 199 ? 11.472 -0.066 -12.547 1.00 93.44 199 LEU A CA 1
ATOM 1588 C C . LEU A 1 199 ? 12.322 1.199 -12.393 1.00 93.44 199 LEU A C 1
ATOM 1590 O O . LEU A 1 199 ? 13.490 1.112 -12.011 1.00 93.44 199 LEU A O 1
ATOM 1594 N N . TYR A 1 200 ? 11.750 2.379 -12.626 1.00 89.38 200 TYR A N 1
ATOM 1595 C CA . TYR A 1 200 ? 12.458 3.637 -12.398 1.00 89.38 200 TYR A CA 1
ATOM 1596 C C . TYR A 1 200 ? 12.904 3.795 -10.936 1.00 89.38 200 TYR A C 1
ATOM 1598 O O . TYR A 1 200 ? 14.047 4.166 -10.671 1.00 89.38 200 TYR A O 1
ATOM 1606 N N . LEU A 1 201 ? 12.038 3.433 -9.987 1.00 89.75 201 LEU A N 1
ATOM 1607 C CA . LEU A 1 201 ? 12.319 3.495 -8.546 1.00 89.75 201 LEU A CA 1
ATOM 1608 C C . LEU A 1 201 ? 13.263 2.384 -8.057 1.00 89.75 201 LEU A C 1
ATOM 1610 O O . LEU A 1 201 ? 13.705 2.417 -6.910 1.00 89.75 201 LEU A O 1
ATOM 1614 N N . THR A 1 202 ? 13.582 1.401 -8.907 1.00 89.19 202 THR A N 1
ATOM 1615 C CA . THR A 1 202 ? 14.591 0.371 -8.606 1.00 89.19 202 THR A CA 1
ATOM 1616 C C . THR A 1 202 ? 16.014 0.795 -8.968 1.00 89.19 202 THR A C 1
ATOM 1618 O O . THR A 1 202 ? 16.954 0.095 -8.614 1.00 89.19 202 THR A O 1
ATOM 1621 N N . ARG A 1 203 ? 16.198 1.933 -9.650 1.00 83.44 203 ARG A N 1
ATOM 1622 C CA . ARG A 1 203 ? 17.521 2.420 -10.069 1.00 83.44 203 ARG A CA 1
ATOM 1623 C C . ARG A 1 203 ? 18.398 2.833 -8.883 1.00 83.44 203 ARG A C 1
ATOM 1625 O O . ARG A 1 203 ? 17.912 3.140 -7.789 1.00 83.44 203 ARG A O 1
ATOM 1632 N N . ASP A 1 204 ? 19.702 2.892 -9.136 1.00 73.75 204 ASP A N 1
ATOM 1633 C CA . ASP A 1 204 ? 20.687 3.387 -8.178 1.00 73.75 204 ASP A CA 1
ATOM 1634 C C . ASP A 1 204 ? 20.359 4.824 -7.734 1.00 73.75 204 ASP A C 1
ATOM 1636 O O . ASP A 1 204 ? 19.917 5.661 -8.522 1.00 73.75 204 ASP A O 1
ATOM 1640 N N . GLY A 1 205 ? 20.570 5.113 -6.448 1.00 73.56 205 GLY A N 1
ATOM 1641 C CA . GLY A 1 205 ? 20.259 6.412 -5.837 1.00 73.56 205 GLY A CA 1
ATOM 1642 C C . GLY A 1 205 ? 18.951 6.453 -5.041 1.00 73.56 205 GLY A C 1
ATOM 1643 O O . GLY A 1 205 ? 18.749 7.409 -4.290 1.00 73.56 205 GLY A O 1
ATOM 1644 N N . TYR A 1 206 ? 18.116 5.414 -5.143 1.00 83.00 206 TYR A N 1
ATOM 1645 C CA . TYR A 1 206 ? 17.006 5.158 -4.221 1.00 83.00 206 TYR A CA 1
ATOM 1646 C C . TYR A 1 206 ? 17.425 4.217 -3.076 1.00 83.00 206 TYR A C 1
ATOM 1648 O O . TYR A 1 206 ? 18.386 3.455 -3.169 1.00 83.00 206 TYR A O 1
ATOM 1656 N N . ASN A 1 207 ? 16.705 4.287 -1.964 1.00 84.69 207 ASN A N 1
ATOM 1657 C CA . ASN A 1 207 ? 16.849 3.468 -0.776 1.00 84.69 207 ASN A CA 1
ATOM 1658 C C . ASN A 1 207 ? 16.580 1.995 -1.110 1.00 84.69 207 ASN A C 1
ATOM 1660 O O . ASN A 1 207 ? 15.592 1.648 -1.758 1.00 84.69 207 ASN A O 1
ATOM 1664 N N . ILE A 1 208 ? 17.436 1.129 -0.576 1.00 87.81 208 ILE A N 1
ATOM 1665 C CA . ILE A 1 208 ? 17.380 -0.326 -0.716 1.00 87.81 208 ILE A CA 1
ATOM 1666 C C . ILE A 1 208 ? 15.987 -0.899 -0.393 1.00 87.81 208 ILE A C 1
ATOM 1668 O O . ILE A 1 208 ? 15.494 -1.753 -1.125 1.00 87.81 208 ILE A O 1
ATOM 1672 N N . ASP A 1 209 ? 15.320 -0.425 0.660 1.00 89.12 209 ASP A N 1
ATOM 1673 C CA . ASP A 1 209 ? 13.980 -0.881 1.046 1.00 89.12 209 ASP A CA 1
ATOM 1674 C C . ASP A 1 209 ? 12.928 -0.521 -0.006 1.00 89.12 209 ASP A C 1
ATOM 1676 O O . ASP A 1 209 ? 12.026 -1.315 -0.280 1.00 89.12 209 ASP A O 1
ATOM 1680 N N . LEU A 1 210 ? 13.040 0.662 -0.625 1.00 91.19 210 LEU A N 1
ATOM 1681 C CA . LEU A 1 210 ? 12.161 1.053 -1.727 1.00 91.19 210 LEU A CA 1
ATOM 1682 C C . LEU A 1 210 ? 12.389 0.146 -2.940 1.00 91.19 210 LEU A C 1
ATOM 1684 O O . LEU A 1 210 ? 11.423 -0.392 -3.484 1.00 91.19 210 LEU A O 1
ATOM 1688 N N . GLN A 1 211 ? 13.647 -0.073 -3.325 1.00 91.56 211 GLN A N 1
ATOM 1689 C CA . GLN A 1 211 ? 13.989 -0.952 -4.446 1.00 91.56 211 GLN A CA 1
ATOM 1690 C C . GLN A 1 211 ? 13.454 -2.377 -4.215 1.00 91.56 211 GLN A C 1
ATOM 1692 O O . GLN A 1 211 ? 12.785 -2.941 -5.086 1.00 91.56 211 GLN A O 1
ATOM 1697 N N . LYS A 1 212 ? 13.652 -2.929 -3.007 1.00 92.75 212 LYS A N 1
ATOM 1698 C CA . LYS A 1 212 ? 13.114 -4.238 -2.595 1.00 92.75 212 LYS A CA 1
ATOM 1699 C C . LYS A 1 212 ? 11.589 -4.276 -2.680 1.00 92.75 212 LYS A C 1
ATOM 1701 O O . LYS A 1 212 ? 11.033 -5.192 -3.287 1.00 92.75 212 LYS A O 1
ATOM 1706 N N . ASN A 1 213 ? 10.902 -3.274 -2.131 1.00 94.69 213 ASN A N 1
ATOM 1707 C CA . ASN A 1 213 ? 9.440 -3.199 -2.178 1.00 94.69 213 ASN A CA 1
ATOM 1708 C C . ASN A 1 213 ? 8.906 -3.114 -3.617 1.00 94.69 213 ASN A C 1
ATOM 1710 O O . ASN A 1 213 ? 7.908 -3.771 -3.930 1.00 94.69 213 ASN A O 1
ATOM 1714 N N . CYS A 1 214 ? 9.584 -2.374 -4.502 1.00 95.75 214 CYS A N 1
ATOM 1715 C CA . CYS A 1 214 ? 9.240 -2.298 -5.924 1.00 95.75 214 CYS A CA 1
ATOM 1716 C C . CYS A 1 214 ? 9.406 -3.655 -6.612 1.00 95.75 214 CYS A C 1
ATOM 1718 O O . CYS A 1 214 ? 8.473 -4.120 -7.26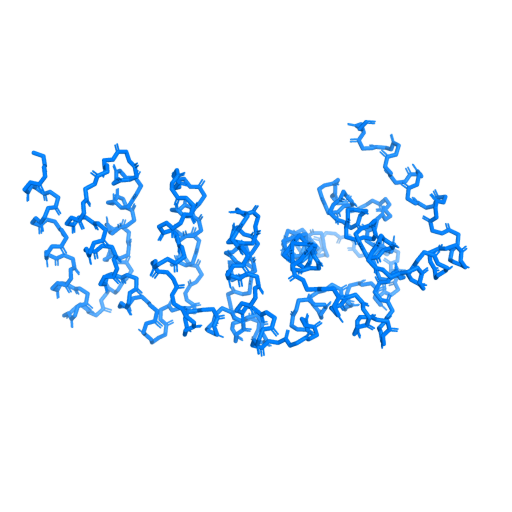9 1.00 95.75 214 CYS A O 1
ATOM 1720 N N . GLY A 1 215 ? 10.538 -4.332 -6.393 1.00 95.50 215 GLY A N 1
ATOM 1721 C CA . GLY A 1 215 ? 10.777 -5.680 -6.915 1.00 95.50 215 GLY A CA 1
ATOM 1722 C C . GLY A 1 215 ? 9.716 -6.686 -6.457 1.00 95.50 215 GLY A C 1
ATOM 1723 O O . GLY A 1 215 ? 9.181 -7.438 -7.272 1.00 95.50 215 GLY A O 1
ATOM 1724 N N . ILE A 1 216 ? 9.328 -6.650 -5.175 1.00 95.12 216 ILE A N 1
ATOM 1725 C CA . ILE A 1 216 ? 8.259 -7.505 -4.633 1.00 95.12 216 ILE A CA 1
ATOM 1726 C C . ILE A 1 216 ? 6.911 -7.197 -5.301 1.00 95.12 216 ILE A C 1
ATOM 1728 O O . ILE A 1 216 ? 6.180 -8.127 -5.652 1.00 95.12 216 ILE A O 1
ATOM 1732 N N . LEU A 1 217 ? 6.553 -5.918 -5.472 1.00 97.25 217 LEU A N 1
ATOM 1733 C CA . LEU A 1 217 ? 5.298 -5.541 -6.129 1.00 97.25 217 LEU A CA 1
ATOM 1734 C C . LEU A 1 217 ? 5.277 -5.998 -7.595 1.00 97.25 217 LEU A C 1
ATOM 1736 O O . LEU A 1 217 ? 4.291 -6.605 -8.013 1.00 97.25 217 LEU A O 1
ATOM 1740 N N . ILE A 1 218 ? 6.366 -5.790 -8.342 1.00 97.62 218 ILE A N 1
ATOM 1741 C CA . ILE A 1 218 ? 6.504 -6.277 -9.724 1.00 97.62 218 ILE A CA 1
ATOM 1742 C C . ILE A 1 218 ? 6.324 -7.798 -9.775 1.00 97.62 218 ILE A C 1
ATOM 1744 O O . ILE A 1 218 ? 5.523 -8.295 -10.566 1.00 97.62 218 ILE A O 1
ATOM 1748 N N . ALA A 1 219 ? 7.009 -8.541 -8.900 1.00 96.00 219 ALA A N 1
ATOM 1749 C CA . ALA A 1 219 ? 6.912 -9.997 -8.856 1.00 96.00 219 ALA A CA 1
ATOM 1750 C C . ALA A 1 219 ? 5.477 -10.473 -8.573 1.00 96.00 219 ALA A C 1
ATOM 1752 O O . ALA A 1 219 ? 4.992 -11.406 -9.215 1.00 96.00 219 ALA A O 1
ATOM 1753 N N . LYS A 1 220 ? 4.763 -9.813 -7.652 1.00 96.50 220 LYS A N 1
ATOM 1754 C CA . LYS A 1 220 ? 3.357 -10.133 -7.356 1.00 96.50 220 LYS A CA 1
ATOM 1755 C C . LYS A 1 220 ? 2.426 -9.815 -8.521 1.00 96.50 220 LYS A C 1
ATOM 1757 O O . LYS A 1 220 ? 1.565 -10.635 -8.826 1.00 96.50 220 LYS A O 1
ATOM 1762 N N . LEU A 1 221 ? 2.601 -8.670 -9.178 1.00 97.56 221 LEU A N 1
ATOM 1763 C CA . LEU A 1 221 ? 1.824 -8.304 -10.366 1.00 97.56 221 LEU A CA 1
ATOM 1764 C C . LEU A 1 221 ? 2.033 -9.325 -11.491 1.00 97.56 221 LEU A C 1
ATOM 1766 O O . LEU A 1 221 ? 1.056 -9.861 -12.006 1.00 97.56 221 LEU A O 1
ATOM 1770 N N . ALA A 1 222 ? 3.289 -9.666 -11.793 1.00 96.44 222 ALA A N 1
ATOM 1771 C CA . ALA A 1 222 ? 3.659 -10.670 -12.793 1.00 96.44 222 ALA A CA 1
ATOM 1772 C C . ALA A 1 222 ? 3.119 -12.072 -12.469 1.00 96.44 222 ALA A C 1
ATOM 1774 O O . ALA A 1 222 ? 2.719 -12.805 -13.372 1.00 96.44 222 ALA A O 1
ATOM 1775 N N . LYS A 1 223 ? 3.082 -12.442 -11.182 1.00 95.94 223 LYS A N 1
ATOM 1776 C CA . LYS A 1 223 ? 2.507 -13.712 -10.718 1.00 95.94 223 LYS A CA 1
ATOM 1777 C C . LYS A 1 223 ? 0.981 -13.748 -10.846 1.00 95.94 223 LYS A C 1
ATOM 1779 O O . LYS A 1 223 ? 0.430 -14.813 -11.110 1.00 95.94 223 LYS A O 1
ATOM 1784 N N . LYS A 1 224 ? 0.299 -12.624 -10.603 1.00 95.88 224 LYS A N 1
ATOM 1785 C CA . LYS A 1 224 ? -1.171 -12.530 -10.645 1.00 95.88 224 LYS A CA 1
ATOM 1786 C C . LYS A 1 224 ? -1.714 -12.379 -12.066 1.00 95.88 224 LYS A C 1
ATOM 1788 O O . LYS A 1 224 ? -2.781 -12.909 -12.348 1.00 95.88 224 LYS A O 1
ATOM 1793 N N . ASP A 1 225 ? -0.997 -11.684 -12.945 1.00 96.50 225 ASP A N 1
ATOM 1794 C CA . ASP A 1 225 ? -1.388 -11.489 -14.341 1.00 96.50 225 ASP A CA 1
ATOM 1795 C C . ASP A 1 225 ? -0.149 -11.468 -15.250 1.00 96.50 225 ASP A C 1
ATOM 1797 O O . ASP A 1 225 ? 0.698 -10.574 -15.169 1.00 96.50 225 ASP A O 1
ATOM 1801 N N . GLN A 1 226 ? -0.053 -12.456 -16.145 1.00 96.50 226 GLN A N 1
ATOM 1802 C CA . GLN A 1 226 ? 1.105 -12.670 -17.019 1.00 96.50 226 GLN A CA 1
ATOM 1803 C C . GLN A 1 226 ? 1.405 -11.470 -17.933 1.00 96.50 226 GLN A C 1
ATOM 1805 O O . GLN A 1 226 ? 2.548 -11.298 -18.360 1.00 96.50 226 GLN A O 1
ATOM 1810 N N . ARG A 1 227 ? 0.427 -10.599 -18.210 1.00 97.75 227 ARG A N 1
ATOM 1811 C CA . ARG A 1 227 ? 0.646 -9.390 -19.020 1.00 97.75 227 ARG A CA 1
ATOM 1812 C C . ARG A 1 227 ? 1.642 -8.427 -18.365 1.00 97.75 227 ARG A C 1
ATOM 1814 O O . ARG A 1 227 ? 2.417 -7.792 -19.076 1.00 97.75 227 ARG A O 1
ATOM 1821 N N . HIS A 1 228 ? 1.723 -8.402 -17.031 1.00 97.62 228 HIS A N 1
ATOM 1822 C CA . HIS A 1 228 ? 2.767 -7.655 -16.314 1.00 97.62 228 HIS A CA 1
ATOM 1823 C C . HIS A 1 228 ? 4.163 -8.249 -16.528 1.00 97.62 228 HIS A C 1
ATOM 1825 O O . HIS A 1 228 ? 5.129 -7.499 -16.645 1.00 97.62 228 HIS A O 1
ATOM 1831 N N . LEU A 1 229 ? 4.287 -9.579 -16.635 1.00 96.81 229 LEU A N 1
ATOM 1832 C CA . LEU A 1 229 ? 5.561 -10.235 -16.961 1.00 96.81 229 LEU A CA 1
ATOM 1833 C C . LEU A 1 229 ? 6.002 -9.934 -18.398 1.00 96.81 229 LEU A C 1
ATOM 1835 O O . LEU A 1 229 ? 7.187 -9.717 -18.642 1.00 96.81 229 LEU A O 1
ATOM 1839 N N . LEU A 1 230 ? 5.061 -9.919 -19.347 1.00 97.44 230 LEU A N 1
ATOM 1840 C CA . LEU A 1 230 ? 5.350 -9.529 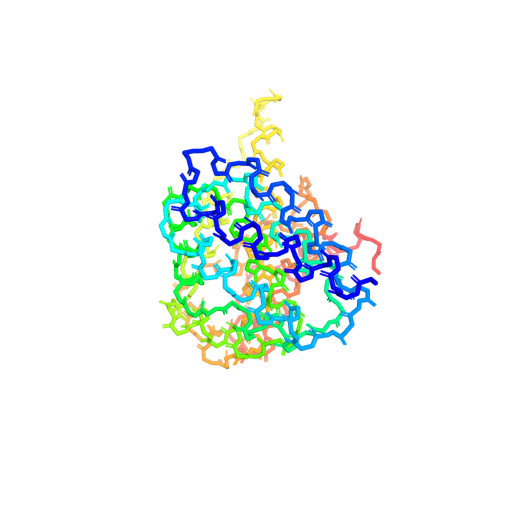-20.729 1.00 97.44 230 LEU A CA 1
ATOM 1841 C C . LEU A 1 230 ? 5.846 -8.084 -20.781 1.00 97.44 230 LEU A C 1
ATOM 1843 O O . LEU A 1 230 ? 6.924 -7.836 -21.316 1.00 97.44 230 LEU A O 1
ATOM 1847 N N . ARG A 1 231 ? 5.143 -7.165 -20.108 1.00 97.56 231 ARG A N 1
ATOM 1848 C CA . ARG A 1 231 ? 5.558 -5.762 -20.017 1.00 97.56 231 ARG A CA 1
ATOM 1849 C C . ARG A 1 231 ? 6.931 -5.592 -19.365 1.00 97.56 231 ARG A C 1
ATOM 1851 O O . ARG A 1 231 ? 7.733 -4.784 -19.820 1.00 97.56 231 ARG A O 1
ATOM 1858 N N . LEU A 1 232 ? 7.227 -6.371 -18.323 1.00 97.06 232 LEU A N 1
ATOM 1859 C CA . LEU A 1 232 ? 8.542 -6.377 -17.680 1.00 97.06 232 LEU A CA 1
ATOM 1860 C C . LEU A 1 232 ? 9.655 -6.783 -18.660 1.00 97.06 232 LEU A C 1
ATOM 1862 O O . LEU A 1 232 ? 10.715 -6.165 -18.658 1.00 97.06 232 LEU A O 1
ATOM 1866 N N . ARG A 1 233 ? 9.415 -7.792 -19.508 1.00 96.81 233 ARG A N 1
ATOM 1867 C CA . ARG A 1 233 ? 10.375 -8.248 -20.530 1.00 96.81 233 ARG A CA 1
ATOM 1868 C C . ARG A 1 233 ? 10.563 -7.228 -21.649 1.00 96.81 233 ARG A C 1
ATOM 1870 O O . ARG A 1 233 ? 11.695 -6.979 -22.036 1.00 96.81 233 ARG A O 1
ATOM 1877 N N . GLU A 1 234 ? 9.485 -6.604 -22.123 1.00 96.88 234 GLU A N 1
ATOM 1878 C CA . GLU A 1 234 ? 9.546 -5.542 -23.144 1.00 96.88 234 GLU A CA 1
ATOM 1879 C C . GLU A 1 234 ? 10.432 -4.363 -22.724 1.00 96.88 234 GLU A C 1
ATOM 1881 O O . GLU A 1 234 ? 11.043 -3.709 -23.564 1.00 96.88 234 GLU A O 1
ATOM 1886 N N . LEU A 1 235 ? 10.498 -4.090 -21.420 1.00 95.25 235 LEU A N 1
ATOM 1887 C CA . LEU A 1 235 ? 11.281 -2.997 -20.848 1.00 95.25 235 LEU A CA 1
ATOM 1888 C C . LEU A 1 235 ? 12.720 -3.401 -20.482 1.00 95.25 235 LEU A C 1
ATOM 1890 O O . LEU A 1 235 ? 13.411 -2.604 -19.849 1.00 95.25 235 LEU A O 1
ATOM 1894 N N . ASN A 1 236 ? 13.166 -4.623 -20.817 1.00 94.00 236 ASN A N 1
ATOM 1895 C CA . ASN A 1 236 ? 14.412 -5.218 -20.298 1.00 94.00 236 ASN A CA 1
ATOM 1896 C C . ASN A 1 236 ? 14.494 -5.118 -18.760 1.00 94.00 236 ASN A C 1
ATOM 1898 O O . ASN A 1 236 ? 15.529 -4.841 -18.152 1.00 94.00 236 ASN A O 1
ATOM 1902 N N . GLY A 1 237 ? 13.334 -5.248 -18.111 1.00 91.50 237 GLY A N 1
ATOM 1903 C CA . GLY A 1 237 ? 13.182 -5.000 -16.686 1.00 91.50 237 GLY A CA 1
ATOM 1904 C C . GLY A 1 237 ? 13.740 -6.120 -15.816 1.00 91.50 237 GLY A C 1
ATOM 1905 O O . GLY A 1 237 ? 14.015 -5.887 -14.643 1.00 91.50 237 GLY A O 1
ATOM 1906 N N . VAL A 1 238 ? 13.942 -7.322 -16.367 1.00 91.12 238 VAL A N 1
ATOM 1907 C CA . VAL A 1 238 ? 14.571 -8.437 -15.640 1.00 91.12 238 VAL A CA 1
ATOM 1908 C C . VAL A 1 238 ? 16.033 -8.105 -15.343 1.00 91.12 238 VAL A C 1
ATOM 1910 O O . VAL A 1 238 ? 16.491 -8.293 -14.218 1.00 91.12 238 VAL A O 1
ATOM 1913 N N . GLU A 1 239 ? 16.741 -7.544 -16.321 1.00 89.44 239 GLU A N 1
ATOM 1914 C CA . GLU A 1 239 ? 18.129 -7.106 -16.208 1.00 89.44 239 GLU A CA 1
ATOM 1915 C C . GLU A 1 239 ? 18.258 -5.920 -15.246 1.00 89.44 239 GLU A C 1
ATOM 1917 O O . GLU A 1 239 ? 19.148 -5.916 -14.394 1.00 89.44 239 GLU A O 1
ATOM 1922 N N . ILE A 1 240 ? 17.335 -4.951 -15.330 1.00 87.00 240 ILE A N 1
ATOM 1923 C CA . ILE A 1 240 ? 17.278 -3.804 -14.407 1.00 87.00 240 ILE A CA 1
ATOM 1924 C C . ILE A 1 240 ? 17.083 -4.288 -12.966 1.00 87.00 240 ILE A C 1
ATOM 1926 O O . ILE A 1 240 ? 17.830 -3.880 -12.077 1.00 87.00 240 ILE A O 1
ATOM 1930 N N . LEU A 1 241 ? 16.122 -5.189 -12.731 1.00 88.44 241 LEU A N 1
ATOM 1931 C CA . LEU A 1 241 ? 15.877 -5.752 -11.402 1.00 88.44 241 LEU A CA 1
ATOM 1932 C C . LEU A 1 241 ? 17.071 -6.558 -10.893 1.00 88.44 241 LEU A C 1
ATOM 1934 O O . LEU A 1 241 ? 17.410 -6.454 -9.716 1.00 88.44 241 LEU A O 1
ATOM 1938 N N . TYR A 1 242 ? 17.720 -7.341 -11.757 1.00 87.19 242 TYR A N 1
ATOM 1939 C CA . TYR A 1 242 ? 18.914 -8.095 -11.383 1.00 87.19 242 TYR A CA 1
ATOM 1940 C C . TYR A 1 242 ? 20.056 -7.163 -10.960 1.00 87.19 242 TYR A C 1
ATOM 1942 O O . TYR A 1 242 ? 20.654 -7.377 -9.907 1.00 87.19 242 TYR A O 1
ATOM 1950 N N . ALA A 1 243 ? 20.328 -6.110 -11.735 1.00 84.69 243 ALA A N 1
ATOM 1951 C CA . ALA A 1 243 ? 21.361 -5.127 -11.414 1.00 84.69 243 ALA A CA 1
ATOM 1952 C C . ALA A 1 243 ? 21.062 -4.390 -10.099 1.00 84.69 243 ALA A C 1
ATOM 1954 O O . ALA A 1 243 ? 21.931 -4.316 -9.230 1.00 84.69 243 ALA A O 1
ATOM 1955 N N . ALA A 1 244 ? 19.822 -3.923 -9.927 1.00 82.06 244 ALA A N 1
ATOM 1956 C CA . ALA A 1 244 ? 19.375 -3.245 -8.717 1.00 82.06 244 ALA A CA 1
ATOM 1957 C C . ALA A 1 244 ? 19.515 -4.144 -7.482 1.00 82.06 244 ALA A C 1
ATOM 1959 O O . ALA A 1 244 ? 20.143 -3.767 -6.499 1.00 82.06 244 ALA A O 1
ATOM 1960 N N . LEU A 1 245 ? 18.984 -5.370 -7.536 1.00 78.06 245 LEU A N 1
ATOM 1961 C CA . LEU A 1 245 ? 18.933 -6.254 -6.371 1.00 78.06 245 LEU A CA 1
ATOM 1962 C C . LEU A 1 245 ? 20.286 -6.884 -6.031 1.00 78.06 245 LEU A C 1
ATOM 1964 O O . LEU A 1 245 ? 20.558 -7.103 -4.848 1.00 78.06 245 LEU A O 1
ATOM 1968 N N . LYS A 1 246 ? 21.168 -7.103 -7.014 1.00 76.81 246 LYS A N 1
ATOM 1969 C CA . LYS A 1 246 ? 22.545 -7.565 -6.770 1.00 76.81 246 LYS A CA 1
ATOM 1970 C C . LYS A 1 246 ? 23.316 -6.617 -5.844 1.00 76.81 246 LYS A C 1
ATOM 1972 O O . LYS A 1 246 ? 24.106 -7.077 -5.026 1.00 76.81 246 LYS A O 1
ATOM 1977 N N . ASN A 1 247 ? 23.038 -5.316 -5.917 1.00 64.75 247 ASN A N 1
ATOM 1978 C CA . ASN A 1 247 ? 23.662 -4.302 -5.066 1.00 64.75 247 ASN A CA 1
ATOM 1979 C C . ASN A 1 247 ? 23.042 -4.224 -3.652 1.00 64.75 247 ASN A C 1
ATOM 1981 O O . ASN A 1 247 ? 23.522 -3.462 -2.814 1.00 64.75 247 ASN A O 1
ATOM 1985 N N . THR A 1 248 ? 21.990 -5.004 -3.357 1.00 60.16 248 THR A N 1
ATOM 1986 C CA . THR A 1 248 ? 21.204 -4.901 -2.107 1.00 60.16 248 THR A CA 1
ATOM 1987 C C . THR A 1 248 ? 21.444 -6.005 -1.065 1.00 60.16 248 THR A C 1
ATOM 1989 O O . THR A 1 248 ? 20.733 -6.024 -0.052 1.00 60.16 248 THR A O 1
ATOM 1992 N N . ASN A 1 249 ? 22.436 -6.887 -1.277 1.00 51.75 249 ASN A N 1
ATOM 1993 C CA . ASN A 1 249 ? 22.751 -8.055 -0.431 1.00 51.75 249 ASN A CA 1
ATOM 1994 C C . ASN A 1 249 ? 21.492 -8.851 -0.022 1.00 51.75 249 ASN A C 1
ATOM 1996 O O . ASN A 1 249 ? 21.102 -8.860 1.150 1.00 51.75 249 ASN A O 1
ATOM 2000 N N . ILE A 1 250 ? 20.839 -9.482 -1.002 1.00 47.34 250 ILE A N 1
ATOM 2001 C CA . ILE A 1 250 ? 19.872 -10.575 -0.794 1.00 47.34 250 ILE A CA 1
ATOM 2002 C C . ILE A 1 250 ? 20.520 -11.868 -1.275 1.00 47.34 250 ILE A C 1
ATOM 2004 O O . ILE A 1 250 ? 21.147 -11.816 -2.358 1.00 47.34 250 ILE A O 1
#